Protein AF-L1JW78-F1 (afdb_monomer_lite)

Secondary structure (DSSP, 8-state):
---HHHHHHHHT--GGGS-TT--S--HHHHHHHTEEEEEEEEESSSSSS-EEEEHHHHHHHHHHHHHH-TT-B---EE-B-TTS-B-EEE-TTS-EEEEEEE--EEE--S-EEETTEEE-----EEEPPEEEEEEEEE-SSSS-EEEEEEEEEEEE-TT-SSTT--HHHHHHHHTTPPPPTTGGGTS-SSPPTT---TT-TTHHHHHHHHHHHHTS-HHHHHHHHHHHHHHHHHHHHHHHHHHHHGGG-

Foldseek 3Di:
DDDVVVLVCLQFPQPVVDDPPPPPDPSLVSNLVLADQQEKEWEPALAPHIDIDGSVVVSVQVVLCCQQFVNKHFPKDWDADPVRDFDFDQDPVRWTKTKIKTWIKGFGAGWHQDPNDTQHGDRFIFTAAIFIKIWTWDPPPDDTGTRYIYRDDGPGPPPGQLQNHDDPSSVCNSSVHDRDPPSVVVPDPDGRLRNPPPVDPCNVVVSVVVVVLVPDDPVVVVVVVVVVVVVVVVVVVVVVVVVVCVVVD

Sequence (249 aa):
MEPLEAILHTLFRPKWERDPNDSEYDGIKEMREVCSEKLTVSFCHSWPTPITIEKDAYFEHLEAMAEAFPDWSYRAKVWRSSSGQAQEEEGKDGRVVLSLVMDPCGTHTGVLKLFGEVVPATGKKLTFPKELVHVHFDKSGGAPLVHHIEFSKVIDMQANNTGDLAGVPGLLFALSRPIPPPASHILSTVPPYTAADNRDPNFKLRIQVFKQICRRVDADKLQLRQLITDQKVELQRHLDYLNAIRNYC

Structure (mmCIF, N/CA/C/O backbone):
data_AF-L1JW78-F1
#
_entry.id   AF-L1JW78-F1
#
loop_
_atom_site.group_PDB
_atom_site.id
_atom_site.type_symbol
_atom_site.label_atom_id
_atom_site.label_alt_id
_atom_site.label_comp_id
_atom_site.label_asym_id
_atom_site.label_entity_id
_atom_site.label_seq_id
_atom_site.pdbx_PDB_ins_code
_atom_site.Cartn_x
_atom_site.Cartn_y
_atom_site.Cartn_z
_atom_site.occupancy
_atom_site.B_iso_or_equiv
_atom_site.auth_seq_id
_atom_site.auth_comp_id
_atom_site.auth_asym_id
_atom_site.auth_atom_id
_atom_site.pdbx_PDB_model_num
ATOM 1 N N . MET A 1 1 ? 25.572 -3.211 -15.772 1.00 49.75 1 MET A N 1
ATOM 2 C CA . MET A 1 1 ? 24.133 -2.932 -15.611 1.00 49.75 1 MET A CA 1
ATOM 3 C C . MET A 1 1 ? 23.683 -3.800 -14.458 1.00 49.75 1 MET A C 1
ATOM 5 O O . MET A 1 1 ? 23.860 -5.009 -14.559 1.00 49.75 1 MET A O 1
ATOM 9 N N . GLU A 1 2 ? 23.265 -3.211 -13.339 1.00 59.47 2 GLU A N 1
ATOM 10 C CA . GLU A 1 2 ? 22.715 -4.013 -12.242 1.00 59.47 2 GLU A CA 1
ATOM 11 C C . GLU A 1 2 ? 21.446 -4.733 -12.718 1.00 59.47 2 GLU A C 1
ATOM 13 O O . GLU A 1 2 ? 20.690 -4.160 -13.512 1.00 59.47 2 GLU A O 1
ATOM 18 N N . PRO A 1 3 ? 21.205 -5.982 -12.285 1.00 81.44 3 PRO A N 1
ATOM 19 C CA . PRO A 1 3 ? 19.940 -6.649 -12.552 1.00 81.44 3 PRO A CA 1
ATOM 20 C C . PRO A 1 3 ? 18.797 -5.818 -11.960 1.00 81.44 3 PRO A C 1
ATOM 22 O O . PRO A 1 3 ? 18.883 -5.407 -10.807 1.00 81.44 3 PRO A O 1
ATOM 25 N N . LEU A 1 4 ? 17.706 -5.606 -12.701 1.00 82.25 4 LEU A N 1
ATOM 26 C CA . LEU A 1 4 ? 16.523 -4.902 -12.179 1.00 82.25 4 LEU A CA 1
ATOM 27 C C . LEU A 1 4 ? 15.986 -5.552 -10.891 1.00 82.25 4 LEU A C 1
ATOM 29 O O . LEU A 1 4 ? 15.474 -4.869 -10.009 1.00 82.25 4 LEU A O 1
ATOM 33 N N . GLU A 1 5 ? 16.170 -6.867 -10.746 1.00 80.06 5 GLU A N 1
ATOM 34 C CA . GLU A 1 5 ? 15.865 -7.599 -9.515 1.00 80.06 5 GLU A CA 1
ATOM 35 C C . GLU A 1 5 ? 16.664 -7.087 -8.304 1.00 80.06 5 GLU A C 1
ATOM 37 O O . GLU A 1 5 ? 16.111 -7.025 -7.211 1.00 80.06 5 GLU A O 1
ATOM 42 N N . ALA A 1 6 ? 17.921 -6.662 -8.475 1.00 83.19 6 ALA A N 1
ATOM 43 C CA . ALA A 1 6 ? 18.719 -6.087 -7.389 1.00 83.19 6 ALA A CA 1
ATOM 44 C C . ALA A 1 6 ? 18.123 -4.756 -6.903 1.00 83.19 6 ALA A C 1
ATOM 46 O O . ALA A 1 6 ? 17.996 -4.542 -5.702 1.00 83.19 6 ALA A O 1
ATOM 47 N N . ILE A 1 7 ? 17.649 -3.915 -7.827 1.00 83.12 7 ILE A N 1
ATOM 48 C CA . ILE A 1 7 ? 16.962 -2.660 -7.487 1.00 83.12 7 ILE A CA 1
ATOM 49 C C . ILE A 1 7 ? 15.654 -2.938 -6.746 1.00 83.12 7 ILE A C 1
ATOM 51 O O . ILE A 1 7 ? 15.330 -2.257 -5.777 1.00 83.12 7 ILE A O 1
ATOM 55 N N . LEU A 1 8 ? 14.908 -3.963 -7.161 1.00 83.88 8 LEU A N 1
ATOM 56 C CA . LEU A 1 8 ? 13.698 -4.391 -6.458 1.00 83.88 8 LEU A CA 1
ATOM 57 C C . LEU A 1 8 ? 13.993 -4.928 -5.058 1.00 83.88 8 LEU A C 1
ATOM 59 O O . LEU A 1 8 ? 13.212 -4.686 -4.138 1.00 83.88 8 LEU A O 1
ATOM 63 N N . HIS A 1 9 ? 15.112 -5.633 -4.887 1.00 82.38 9 HIS A N 1
ATOM 64 C CA . HIS A 1 9 ? 15.581 -6.054 -3.574 1.00 82.38 9 HIS A CA 1
ATOM 65 C C . HIS A 1 9 ? 15.897 -4.858 -2.681 1.00 82.38 9 HIS A C 1
ATOM 67 O O . HIS A 1 9 ? 15.536 -4.907 -1.512 1.00 82.38 9 HIS A O 1
ATOM 73 N N . THR A 1 10 ? 16.484 -3.782 -3.211 1.00 83.19 10 THR A N 1
ATOM 74 C CA . THR A 1 10 ? 16.663 -2.524 -2.469 1.00 83.19 10 THR A CA 1
ATOM 75 C C . THR A 1 10 ? 15.318 -1.868 -2.148 1.00 83.19 10 THR A C 1
ATOM 77 O O . THR A 1 10 ? 15.086 -1.468 -1.012 1.00 83.19 10 THR A O 1
ATOM 80 N N . LEU A 1 11 ? 14.395 -1.815 -3.116 1.00 82.25 11 LEU A N 1
ATOM 81 C CA . LEU A 1 11 ? 13.101 -1.142 -2.973 1.00 82.25 11 LEU A CA 1
ATOM 82 C C . LEU A 1 11 ? 12.153 -1.837 -1.977 1.00 82.25 11 LEU A C 1
ATOM 84 O O . LEU A 1 11 ? 11.375 -1.176 -1.299 1.00 82.25 11 LEU A O 1
ATOM 88 N N . PHE A 1 12 ? 12.192 -3.166 -1.881 1.00 80.44 12 PHE A N 1
ATOM 89 C CA . PHE A 1 12 ? 11.253 -3.939 -1.057 1.00 80.44 12 PHE A CA 1
ATOM 90 C C . PHE A 1 12 ? 11.939 -4.875 -0.063 1.00 80.44 12 PHE A C 1
ATOM 92 O O . PHE A 1 12 ? 11.356 -5.895 0.328 1.00 80.44 12 PHE A O 1
ATOM 99 N N . ARG A 1 13 ? 13.174 -4.550 0.341 1.00 69.50 13 ARG A N 1
ATOM 100 C CA . ARG A 1 13 ? 13.982 -5.408 1.210 1.00 69.50 13 ARG A CA 1
ATOM 101 C C . ARG A 1 13 ? 13.202 -5.789 2.475 1.00 69.50 13 ARG A C 1
ATOM 103 O O . ARG A 1 13 ? 12.768 -4.905 3.218 1.00 69.50 13 ARG A O 1
ATOM 110 N N . PRO A 1 14 ? 13.007 -7.087 2.765 1.00 54.03 14 PRO A N 1
ATOM 111 C CA . PRO A 1 14 ? 12.351 -7.501 3.995 1.00 54.03 14 PRO A CA 1
ATOM 112 C C . PRO A 1 14 ? 13.189 -7.093 5.212 1.00 54.03 14 PRO A C 1
ATOM 114 O O . PRO A 1 14 ? 14.359 -7.453 5.322 1.00 54.03 14 PRO A O 1
ATOM 117 N N . LYS A 1 15 ? 12.580 -6.394 6.174 1.00 54.94 15 LYS A N 1
ATOM 118 C CA . LYS A 1 15 ? 13.274 -5.876 7.366 1.00 54.94 15 LYS A CA 1
ATOM 119 C C . LYS A 1 15 ? 13.909 -6.964 8.255 1.00 54.94 15 LYS A C 1
ATOM 121 O O . LYS A 1 15 ? 14.812 -6.659 9.022 1.00 54.94 15 LYS A O 1
ATOM 126 N N . TRP A 1 16 ? 13.483 -8.228 8.162 1.00 47.69 16 TRP A N 1
ATOM 127 C CA . TRP A 1 16 ? 14.089 -9.348 8.911 1.00 47.69 16 TRP A CA 1
ATOM 128 C C . TRP A 1 16 ? 15.374 -9.908 8.296 1.00 47.69 16 TRP A C 1
ATOM 130 O O . TRP A 1 16 ? 16.024 -10.733 8.926 1.00 47.69 16 TRP A O 1
ATOM 140 N N . GLU A 1 17 ? 15.746 -9.493 7.083 1.00 53.19 17 GLU A N 1
ATOM 141 C CA . GLU A 1 17 ? 17.065 -9.795 6.501 1.00 53.19 17 GLU A CA 1
ATOM 142 C C . GLU A 1 17 ? 18.132 -8.782 6.955 1.00 53.19 17 GLU A C 1
ATOM 144 O O . GLU A 1 17 ? 19.245 -8.761 6.430 1.00 53.19 17 GLU A O 1
ATOM 149 N N . ARG A 1 18 ? 17.786 -7.924 7.925 1.00 60.50 18 ARG A N 1
ATOM 150 C CA . ARG A 1 18 ? 18.674 -6.939 8.537 1.00 60.50 18 ARG A CA 1
ATOM 151 C C . ARG A 1 18 ? 19.619 -7.616 9.530 1.00 60.50 18 ARG A C 1
ATOM 153 O O . ARG A 1 18 ? 19.178 -8.395 10.375 1.00 60.50 18 ARG A O 1
ATOM 160 N N . ASP A 1 19 ? 20.892 -7.234 9.489 1.00 56.56 19 ASP A N 1
ATOM 161 C CA . ASP A 1 19 ? 21.784 -7.428 10.629 1.00 56.56 19 ASP A CA 1
ATOM 162 C C . ASP A 1 19 ? 21.360 -6.453 11.745 1.00 56.56 19 ASP A C 1
ATOM 164 O O . ASP A 1 19 ? 21.410 -5.236 11.544 1.00 56.56 19 ASP A O 1
ATOM 168 N N . PRO A 1 20 ? 20.916 -6.933 12.920 1.00 57.25 20 PRO A N 1
ATOM 169 C CA . PRO A 1 20 ? 20.514 -6.063 14.025 1.00 57.25 20 PRO A CA 1
ATOM 170 C C . PRO A 1 20 ? 21.630 -5.119 14.512 1.00 57.25 20 PRO A C 1
ATOM 172 O O . PRO A 1 20 ? 21.328 -4.184 15.251 1.00 57.25 20 PRO A O 1
ATOM 175 N N . ASN A 1 21 ? 22.883 -5.331 14.095 1.00 59.34 21 ASN A N 1
ATOM 176 C CA . ASN A 1 21 ? 24.028 -4.479 14.417 1.00 59.34 21 ASN A CA 1
ATOM 177 C C . ASN A 1 21 ? 24.323 -3.393 13.370 1.00 59.34 21 ASN A C 1
ATOM 179 O O . ASN A 1 21 ? 25.200 -2.564 13.601 1.00 59.34 21 ASN A O 1
ATOM 183 N N . ASP A 1 22 ? 23.619 -3.373 12.236 1.00 64.12 22 ASP A N 1
ATOM 184 C CA . ASP A 1 22 ? 23.814 -2.350 11.210 1.00 64.12 22 ASP A CA 1
ATOM 185 C C . ASP A 1 22 ? 23.077 -1.058 11.602 1.00 64.12 22 ASP A C 1
ATOM 187 O O . ASP A 1 22 ? 21.879 -0.882 11.342 1.00 64.12 22 ASP A O 1
ATOM 191 N N . SER A 1 23 ? 23.787 -0.186 12.325 1.00 56.22 23 SER A N 1
ATOM 192 C CA . SER A 1 23 ? 23.296 1.114 12.794 1.00 56.22 23 SER A CA 1
ATOM 193 C C . SER A 1 23 ? 23.349 2.217 11.733 1.00 56.22 23 SER A C 1
ATOM 195 O O . SER A 1 23 ? 22.761 3.270 11.961 1.00 56.22 23 SER A O 1
ATOM 197 N N . GLU A 1 24 ? 24.049 2.002 10.612 1.00 54.12 24 GLU A N 1
ATOM 198 C CA . GLU A 1 24 ? 24.196 2.985 9.524 1.00 54.12 24 GLU A CA 1
ATOM 199 C C . GLU A 1 24 ? 23.158 2.802 8.407 1.00 54.12 24 GLU A C 1
ATOM 201 O O . GLU A 1 24 ? 22.974 3.702 7.588 1.00 54.12 24 GLU A O 1
ATOM 206 N N . TYR A 1 25 ? 22.434 1.678 8.399 1.00 55.47 25 TYR A N 1
ATOM 207 C CA . TYR A 1 25 ? 21.403 1.396 7.406 1.00 55.47 25 TYR A CA 1
ATOM 208 C C . TYR A 1 25 ? 20.168 2.302 7.537 1.00 55.47 25 TYR A C 1
ATOM 210 O O . TYR A 1 25 ? 19.257 2.047 8.336 1.00 55.47 25 TYR A O 1
ATOM 218 N N . ASP A 1 26 ? 20.105 3.322 6.683 1.00 73.94 26 ASP A N 1
ATOM 219 C CA . ASP A 1 26 ? 18.901 4.099 6.398 1.00 73.94 26 ASP A CA 1
ATOM 220 C C . ASP A 1 26 ? 18.243 3.569 5.114 1.00 73.94 26 ASP A C 1
ATOM 222 O O . ASP A 1 26 ? 18.402 4.111 4.019 1.00 73.94 26 ASP A O 1
ATOM 226 N N . GLY A 1 27 ? 17.519 2.454 5.242 1.00 77.38 27 GLY A N 1
ATOM 227 C CA . GLY A 1 27 ? 16.908 1.780 4.094 1.00 77.38 27 GLY A CA 1
ATOM 228 C C . GLY A 1 27 ? 15.945 2.662 3.299 1.00 77.38 27 GLY A C 1
ATOM 229 O O . GLY A 1 27 ? 15.837 2.504 2.089 1.00 77.38 27 GLY A O 1
ATOM 230 N N . ILE A 1 28 ? 15.288 3.632 3.941 1.00 85.19 28 ILE A N 1
ATOM 231 C CA . ILE A 1 28 ? 14.398 4.576 3.252 1.00 85.19 28 ILE A CA 1
ATOM 232 C C . ILE A 1 28 ? 15.217 5.510 2.358 1.00 85.19 28 ILE A C 1
ATOM 234 O O . ILE A 1 28 ? 14.835 5.759 1.211 1.00 85.19 28 ILE A O 1
ATOM 238 N N . LYS A 1 29 ? 16.370 5.982 2.840 1.00 86.94 29 LYS A N 1
ATOM 239 C CA . LYS A 1 29 ? 17.297 6.780 2.037 1.00 86.94 29 LYS A CA 1
ATOM 240 C C . LYS A 1 29 ? 17.830 6.003 0.831 1.00 86.94 29 LYS A C 1
ATOM 242 O O . LYS A 1 29 ? 17.775 6.526 -0.278 1.00 86.94 29 LYS A O 1
ATOM 247 N N . GLU A 1 30 ? 18.255 4.752 1.003 1.00 86.69 30 GLU A N 1
ATOM 248 C CA . GLU A 1 30 ? 18.706 3.911 -0.122 1.00 86.69 30 GLU A CA 1
ATOM 249 C C . GLU A 1 30 ? 17.587 3.653 -1.145 1.00 86.69 30 GLU A C 1
ATOM 251 O O . GLU A 1 30 ? 17.792 3.768 -2.355 1.00 86.69 30 GLU A O 1
ATOM 256 N N . MET A 1 31 ? 16.367 3.364 -0.674 1.00 88.62 31 MET A N 1
ATOM 257 C CA . MET A 1 31 ? 15.188 3.242 -1.537 1.00 88.62 31 MET A CA 1
ATOM 258 C C . MET A 1 31 ? 14.959 4.520 -2.358 1.00 88.62 31 MET A C 1
ATOM 260 O O . MET A 1 31 ? 14.575 4.453 -3.528 1.00 88.62 31 MET A O 1
ATOM 264 N N . ARG A 1 32 ? 15.203 5.694 -1.767 1.00 90.94 32 ARG A N 1
ATOM 265 C CA . ARG A 1 32 ? 15.048 6.994 -2.432 1.00 90.94 32 ARG A CA 1
ATOM 266 C C . ARG A 1 32 ? 16.091 7.238 -3.519 1.00 90.94 32 ARG A C 1
ATOM 268 O O . ARG A 1 32 ? 15.757 7.886 -4.515 1.00 90.94 32 ARG A O 1
ATOM 275 N N . GLU A 1 33 ? 17.302 6.709 -3.356 1.00 90.94 33 GLU A N 1
ATOM 276 C CA . GLU A 1 33 ? 18.414 6.834 -4.310 1.00 90.94 33 GLU A CA 1
ATOM 277 C C . GLU A 1 33 ? 18.199 6.005 -5.586 1.00 90.94 33 GLU A C 1
ATOM 279 O O . GLU A 1 33 ? 18.567 6.446 -6.674 1.00 90.94 33 GLU A O 1
ATOM 284 N N . VAL A 1 34 ? 17.528 4.851 -5.492 1.00 90.62 34 VAL A N 1
ATOM 285 C CA . VAL A 1 34 ? 17.186 4.025 -6.670 1.00 90.62 34 VAL A CA 1
ATOM 286 C C . VAL A 1 34 ? 15.928 4.498 -7.414 1.00 90.62 34 VAL A C 1
ATOM 288 O O . VAL A 1 34 ? 15.539 3.933 -8.442 1.00 90.62 34 VAL A O 1
ATOM 291 N N . CYS A 1 35 ? 15.276 5.548 -6.912 1.00 91.38 35 CYS A N 1
ATOM 292 C CA . CYS A 1 35 ? 14.094 6.150 -7.513 1.00 91.38 35 CYS A CA 1
ATOM 293 C C . CYS A 1 35 ? 14.446 7.423 -8.286 1.00 91.38 35 CYS A C 1
ATOM 295 O O . CYS A 1 35 ? 15.151 8.299 -7.789 1.00 91.38 35 CYS A O 1
ATOM 297 N N . SER A 1 36 ? 13.870 7.586 -9.476 1.00 91.19 36 SER A N 1
ATOM 298 C CA . SER A 1 36 ? 14.018 8.814 -10.261 1.00 91.19 36 SER A CA 1
ATOM 299 C C . SER A 1 36 ? 13.457 10.031 -9.518 1.00 91.19 36 SER A C 1
ATOM 301 O O . SER A 1 36 ? 12.563 9.902 -8.684 1.00 91.19 36 SER A O 1
ATOM 303 N N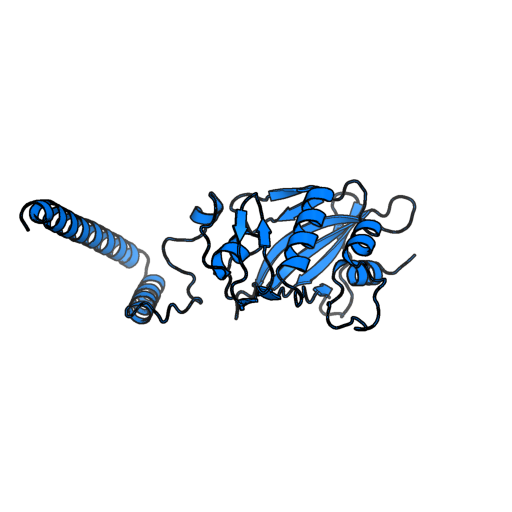 . GLU A 1 37 ? 13.927 11.232 -9.853 1.00 90.56 37 GLU A N 1
ATOM 304 C CA . GLU A 1 37 ? 13.392 12.487 -9.294 1.00 90.56 37 GLU A CA 1
ATOM 305 C C . GLU A 1 37 ? 11.925 12.736 -9.664 1.00 90.56 37 GLU A C 1
ATOM 307 O O . GLU A 1 37 ? 11.214 13.446 -8.965 1.00 90.56 37 GLU A O 1
ATOM 312 N N . LYS A 1 38 ? 11.451 12.114 -10.747 1.00 90.19 38 LYS A N 1
ATOM 313 C CA . LYS A 1 38 ? 10.059 12.190 -11.206 1.00 90.19 38 LYS A CA 1
ATOM 314 C C . LYS A 1 38 ? 9.236 10.979 -10.762 1.00 90.19 38 LYS A C 1
ATOM 316 O O . LYS A 1 38 ? 8.220 10.681 -11.392 1.00 90.19 38 LYS A O 1
ATOM 321 N N . LEU A 1 39 ? 9.682 10.261 -9.723 1.00 94.06 39 LEU A N 1
ATOM 322 C CA . LEU A 1 39 ? 8.954 9.110 -9.199 1.00 94.06 39 LEU A CA 1
ATOM 323 C C . LEU A 1 39 ? 7.511 9.509 -8.888 1.00 94.06 39 LEU A C 1
ATOM 325 O O . LEU A 1 39 ? 7.246 10.480 -8.178 1.00 94.06 39 LEU A O 1
ATOM 329 N N . THR A 1 40 ? 6.592 8.689 -9.380 1.00 94.12 40 THR A N 1
ATOM 330 C CA . THR A 1 40 ? 5.179 8.737 -9.013 1.00 94.12 40 THR A CA 1
ATOM 331 C C . THR A 1 40 ? 4.735 7.374 -8.508 1.00 94.12 40 THR A C 1
ATOM 333 O O . THR A 1 40 ? 5.208 6.341 -8.986 1.00 94.12 40 THR A O 1
ATOM 336 N N . VAL A 1 41 ? 3.817 7.367 -7.547 1.00 91.50 41 VAL A N 1
ATOM 337 C CA . VAL A 1 41 ? 3.248 6.141 -6.986 1.00 91.50 41 VAL A CA 1
ATOM 338 C C . VAL A 1 41 ? 1.735 6.194 -7.096 1.00 91.50 41 VAL A C 1
ATOM 340 O O . VAL A 1 41 ? 1.113 7.115 -6.568 1.00 91.50 41 VAL A O 1
ATOM 343 N N . SER A 1 42 ? 1.145 5.217 -7.782 1.00 90.50 42 SER A N 1
ATOM 344 C CA . SER A 1 42 ? -0.296 5.127 -8.008 1.00 90.50 42 SER A CA 1
ATOM 345 C C . SER A 1 42 ? -0.933 3.988 -7.221 1.00 90.50 42 SER A C 1
ATOM 347 O O . SER A 1 42 ? -0.491 2.843 -7.272 1.00 90.50 42 SER A O 1
ATOM 349 N N . PHE A 1 43 ? -2.029 4.301 -6.536 1.00 85.44 43 PHE A N 1
ATOM 350 C CA . PHE A 1 43 ? -2.875 3.360 -5.810 1.00 85.44 43 PHE A CA 1
ATOM 351 C C . PHE A 1 43 ? -4.189 3.178 -6.566 1.00 85.44 43 PHE A C 1
ATOM 353 O O . PHE A 1 43 ? -5.144 3.931 -6.363 1.00 85.44 43 PHE A O 1
ATOM 360 N N . CYS A 1 44 ? -4.231 2.193 -7.463 1.00 80.88 44 CYS A N 1
ATOM 361 C CA . CYS A 1 44 ? -5.331 2.025 -8.416 1.00 80.88 44 CYS A CA 1
ATOM 362 C C . CYS A 1 44 ? -6.582 1.382 -7.809 1.00 80.88 44 CYS A C 1
ATOM 364 O O . CYS A 1 44 ? -7.683 1.603 -8.303 1.00 80.88 44 CYS A O 1
ATOM 366 N N . HIS A 1 45 ? -6.423 0.591 -6.747 1.00 72.88 45 HIS A N 1
ATOM 367 C CA . HIS A 1 45 ? -7.501 -0.234 -6.194 1.00 72.88 45 HIS A CA 1
ATOM 368 C C . HIS A 1 45 ? -7.795 0.037 -4.712 1.00 72.88 45 HIS A C 1
ATOM 370 O O . HIS A 1 45 ? -8.764 -0.484 -4.164 1.00 72.88 45 HIS A O 1
ATOM 376 N N . SER A 1 46 ? -6.971 0.850 -4.050 1.00 62.25 46 SER A N 1
ATOM 377 C CA . SER A 1 46 ? -7.178 1.235 -2.649 1.00 62.25 46 SER A CA 1
ATOM 378 C C . SER A 1 46 ? -8.273 2.299 -2.491 1.00 62.25 46 SER A C 1
ATOM 380 O O . SER A 1 46 ? -8.735 2.539 -1.380 1.00 62.25 46 SER A O 1
ATOM 382 N N . TRP A 1 47 ? -8.696 2.930 -3.592 1.00 60.16 47 TRP A N 1
ATOM 383 C CA . TRP A 1 47 ? -9.621 4.063 -3.623 1.00 60.16 47 TRP A CA 1
ATOM 384 C C . TRP A 1 47 ? -10.624 3.941 -4.783 1.00 60.16 47 TRP A C 1
ATOM 386 O O . TRP A 1 47 ? -10.356 3.224 -5.745 1.00 60.16 47 TRP A O 1
ATOM 396 N N . PRO A 1 48 ? -11.772 4.650 -4.738 1.00 59.06 48 PRO A N 1
ATOM 397 C CA . PRO A 1 48 ? -12.773 4.619 -5.818 1.00 59.06 48 PRO A CA 1
ATOM 398 C C . PRO A 1 48 ? -12.241 5.204 -7.124 1.00 59.06 48 PRO A C 1
ATOM 400 O O . PRO A 1 48 ? -12.733 4.902 -8.207 1.00 59.06 48 PRO A O 1
ATOM 403 N N . THR A 1 49 ? -11.248 6.074 -6.989 1.00 68.12 49 THR A N 1
ATOM 404 C CA . THR A 1 49 ? -10.497 6.705 -8.061 1.00 68.12 49 THR A CA 1
ATOM 405 C C . THR A 1 49 ? -9.019 6.482 -7.779 1.00 68.12 49 THR A C 1
ATOM 407 O O . THR A 1 49 ? -8.618 6.686 -6.629 1.00 68.12 49 THR A O 1
ATOM 410 N N . PRO A 1 50 ? -8.205 6.116 -8.783 1.00 78.00 50 PRO A N 1
ATOM 411 C CA . PRO A 1 50 ? -6.765 6.013 -8.609 1.00 78.00 50 PRO A CA 1
ATOM 412 C C . PRO A 1 50 ? -6.198 7.290 -7.987 1.00 78.00 50 PRO A C 1
ATOM 414 O O . PRO A 1 50 ? -6.513 8.394 -8.436 1.00 78.00 50 PRO A O 1
ATOM 417 N N . ILE A 1 51 ? -5.381 7.135 -6.949 1.00 83.44 51 ILE A N 1
ATOM 418 C CA . ILE A 1 51 ? -4.640 8.245 -6.345 1.00 83.44 51 ILE A CA 1
ATOM 419 C C . ILE A 1 51 ? -3.187 8.107 -6.754 1.00 83.44 51 ILE A C 1
ATOM 421 O O . ILE A 1 51 ? -2.603 7.043 -6.565 1.00 83.44 51 ILE A O 1
ATOM 425 N N . THR A 1 52 ? -2.608 9.185 -7.269 1.00 89.50 52 THR A N 1
ATOM 426 C CA . THR A 1 52 ? -1.181 9.267 -7.571 1.00 89.50 52 THR A CA 1
ATOM 427 C C . THR A 1 52 ? -0.536 10.270 -6.634 1.00 89.50 52 THR A C 1
ATOM 429 O O . THR A 1 52 ? -1.032 11.387 -6.496 1.00 89.50 52 THR A O 1
ATOM 432 N N . ILE A 1 53 ? 0.560 9.869 -5.999 1.00 90.56 53 ILE A N 1
ATOM 433 C CA . ILE A 1 53 ? 1.384 10.735 -5.158 1.00 90.56 53 ILE A CA 1
ATOM 434 C C . ILE A 1 53 ? 2.795 10.849 -5.732 1.00 90.56 53 ILE A C 1
ATOM 436 O O . ILE A 1 53 ? 3.261 9.970 -6.462 1.00 90.56 53 ILE A O 1
ATOM 440 N N . GLU A 1 54 ? 3.461 11.950 -5.410 1.00 94.56 54 GLU A N 1
ATOM 441 C CA . GLU A 1 54 ? 4.835 12.228 -5.827 1.00 94.56 54 GLU A CA 1
ATOM 442 C C . GLU A 1 54 ? 5.855 11.586 -4.876 1.00 94.56 54 GLU A C 1
ATOM 444 O O . GLU A 1 54 ? 5.510 11.142 -3.776 1.00 94.56 54 GLU A O 1
ATOM 449 N N . LYS A 1 55 ? 7.122 11.556 -5.311 1.00 93.44 55 LYS A N 1
ATOM 450 C CA . LYS A 1 55 ? 8.265 10.975 -4.591 1.00 93.44 55 LYS A CA 1
ATOM 451 C C . LYS A 1 55 ? 8.280 11.339 -3.107 1.00 93.44 55 LYS A C 1
ATOM 453 O O . LYS A 1 55 ? 8.286 10.446 -2.265 1.00 93.44 55 LYS A O 1
ATOM 458 N N . ASP A 1 56 ? 8.265 12.628 -2.788 1.00 93.25 56 ASP A N 1
ATOM 459 C CA . ASP A 1 56 ? 8.462 13.098 -1.415 1.00 93.25 56 ASP A CA 1
ATOM 460 C C . ASP A 1 56 ? 7.321 12.653 -0.496 1.00 93.25 56 ASP A C 1
ATOM 462 O O . ASP A 1 56 ? 7.574 12.055 0.545 1.00 93.25 56 ASP A O 1
ATOM 466 N N . ALA A 1 57 ? 6.071 12.806 -0.942 1.00 90.75 57 ALA A N 1
ATOM 467 C CA . ALA 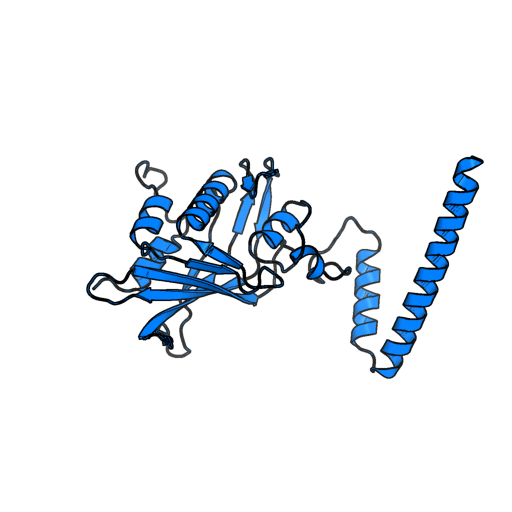A 1 57 ? 4.901 12.336 -0.203 1.00 90.75 57 ALA A CA 1
ATOM 468 C C . ALA A 1 57 ? 4.907 10.808 0.006 1.00 90.75 57 ALA A C 1
ATOM 470 O O . ALA A 1 57 ? 4.446 10.314 1.036 1.00 90.75 57 ALA A O 1
ATOM 471 N N . TYR A 1 58 ? 5.430 10.042 -0.958 1.00 90.88 58 TYR A N 1
ATOM 472 C CA . TYR A 1 58 ? 5.586 8.596 -0.809 1.00 90.88 58 TYR A CA 1
ATOM 473 C C . TYR A 1 58 ? 6.622 8.236 0.262 1.00 90.88 58 TYR A C 1
ATOM 475 O O . TYR A 1 58 ? 6.354 7.377 1.102 1.00 90.88 58 TYR A O 1
ATOM 483 N N . PHE A 1 59 ? 7.777 8.904 0.276 1.00 91.06 59 PHE A N 1
ATOM 484 C CA . PHE A 1 59 ? 8.816 8.642 1.273 1.00 91.06 59 PHE A CA 1
ATOM 485 C C . PHE A 1 59 ? 8.425 9.126 2.675 1.00 91.06 59 PHE A C 1
ATOM 487 O O . PHE A 1 59 ? 8.637 8.386 3.630 1.00 91.06 59 PHE A O 1
ATOM 494 N N . GLU A 1 60 ? 7.735 10.263 2.802 1.00 89.94 60 GLU A N 1
ATOM 495 C CA . GLU A 1 60 ? 7.126 10.691 4.072 1.00 89.94 60 GLU A CA 1
ATOM 496 C C . GLU A 1 60 ? 6.139 9.639 4.611 1.00 89.94 60 GLU A C 1
ATOM 498 O O . GLU A 1 60 ? 6.118 9.329 5.806 1.00 89.94 60 GLU A O 1
ATOM 503 N N . HIS A 1 61 ? 5.334 9.034 3.728 1.00 88.38 61 HIS A N 1
ATOM 504 C CA . HIS A 1 61 ? 4.438 7.943 4.108 1.00 88.38 61 HIS A CA 1
ATOM 505 C C . HIS A 1 61 ? 5.209 6.701 4.585 1.00 88.38 61 HIS A C 1
ATOM 507 O O . HIS A 1 61 ? 4.828 6.095 5.588 1.00 88.38 61 HIS A O 1
ATOM 513 N N . LEU A 1 62 ? 6.294 6.323 3.901 1.00 89.31 62 LEU A N 1
ATOM 514 C CA . LEU A 1 62 ? 7.134 5.192 4.303 1.00 89.31 62 LEU A CA 1
ATOM 515 C C . LEU A 1 62 ? 7.817 5.418 5.656 1.00 89.31 62 LEU A C 1
ATOM 517 O O . LEU A 1 62 ? 7.863 4.489 6.461 1.00 89.31 62 LEU A O 1
ATOM 521 N N . GLU A 1 63 ? 8.295 6.632 5.931 1.00 89.88 63 GLU A N 1
ATOM 522 C CA . GLU A 1 63 ? 8.888 7.008 7.220 1.00 89.88 63 GLU A CA 1
ATOM 523 C C . GLU A 1 63 ? 7.866 6.877 8.353 1.00 89.88 63 GLU A C 1
ATOM 525 O O . GLU A 1 63 ? 8.114 6.179 9.339 1.00 89.88 63 GLU A O 1
ATOM 530 N N . ALA A 1 64 ? 6.668 7.443 8.172 1.00 90.31 64 ALA A N 1
ATOM 531 C CA . ALA A 1 64 ? 5.586 7.325 9.148 1.00 90.31 64 ALA A CA 1
ATOM 532 C C . ALA A 1 64 ? 5.187 5.860 9.406 1.00 90.31 64 ALA A C 1
ATOM 534 O O . ALA A 1 64 ? 4.918 5.471 10.547 1.00 90.31 64 ALA A O 1
ATOM 535 N N . MET A 1 65 ? 5.170 5.026 8.360 1.00 90.69 65 MET A N 1
ATOM 536 C CA . MET A 1 65 ? 4.920 3.590 8.490 1.00 90.69 65 MET A CA 1
ATOM 537 C C . MET A 1 65 ? 6.058 2.880 9.232 1.00 90.69 65 MET A C 1
ATOM 539 O O . MET A 1 65 ? 5.787 2.051 10.097 1.00 90.69 65 MET A O 1
ATOM 543 N N . ALA A 1 66 ? 7.320 3.208 8.952 1.00 89.12 66 ALA A N 1
ATOM 544 C CA . ALA A 1 66 ? 8.470 2.594 9.610 1.00 89.12 66 ALA A CA 1
ATOM 545 C C . ALA A 1 66 ? 8.544 2.921 11.112 1.00 89.12 66 ALA A C 1
ATOM 547 O O . ALA A 1 66 ? 8.916 2.047 11.902 1.00 89.12 66 ALA A O 1
ATOM 548 N N . GLU A 1 67 ? 8.159 4.140 11.507 1.00 89.81 67 GLU A N 1
ATOM 549 C CA . GLU A 1 67 ? 8.030 4.551 12.912 1.00 89.81 67 GLU A CA 1
ATOM 550 C C . GLU A 1 67 ? 6.888 3.808 13.622 1.00 89.81 67 GLU A C 1
ATOM 552 O O . GLU A 1 67 ? 7.054 3.299 14.733 1.00 89.81 67 GLU A O 1
ATOM 557 N N . ALA A 1 68 ? 5.717 3.732 12.984 1.00 93.12 68 ALA A N 1
ATOM 558 C CA . ALA A 1 68 ? 4.519 3.139 13.572 1.00 93.12 68 ALA A CA 1
ATOM 559 C C . ALA A 1 68 ? 4.539 1.602 13.611 1.00 93.12 68 ALA A C 1
ATOM 561 O O . ALA A 1 68 ? 3.929 0.991 14.498 1.00 93.12 68 ALA A O 1
ATOM 562 N N . PHE A 1 69 ? 5.246 0.984 12.665 1.00 93.38 69 PHE A N 1
ATOM 563 C CA . PHE A 1 69 ? 5.339 -0.458 12.465 1.00 93.38 69 PHE A CA 1
ATOM 564 C C . PHE A 1 69 ? 6.812 -0.891 12.390 1.00 93.38 69 PHE A C 1
ATOM 566 O O . PHE A 1 69 ? 7.346 -1.166 11.310 1.00 93.38 69 PHE A O 1
ATOM 573 N N . PRO A 1 70 ? 7.510 -0.996 13.533 1.00 90.00 70 PRO A N 1
ATOM 574 C CA . PRO A 1 70 ? 8.915 -1.388 13.560 1.00 90.00 70 PRO A CA 1
ATOM 575 C C . PRO A 1 70 ? 9.196 -2.774 12.960 1.00 90.00 70 PRO A C 1
ATOM 577 O O . PRO A 1 70 ? 10.328 -3.025 12.562 1.00 90.00 70 PRO A O 1
ATOM 580 N N . ASP A 1 71 ? 8.202 -3.653 12.859 1.00 89.56 71 ASP A N 1
ATOM 581 C CA . ASP A 1 71 ? 8.268 -4.981 12.235 1.00 89.56 71 ASP A CA 1
ATOM 582 C C . ASP A 1 71 ? 7.602 -5.035 10.843 1.00 89.56 71 ASP A C 1
ATOM 584 O O . ASP A 1 71 ? 7.333 -6.126 10.337 1.00 89.56 71 ASP A O 1
ATOM 588 N N . TRP A 1 72 ? 7.325 -3.881 10.218 1.00 89.94 72 TRP A N 1
ATOM 589 C CA . TRP A 1 72 ? 6.707 -3.822 8.893 1.00 89.94 72 TRP A CA 1
ATOM 590 C C . TRP A 1 72 ? 7.512 -4.591 7.845 1.00 89.94 72 TRP A C 1
ATOM 592 O O . TRP A 1 72 ? 8.740 -4.492 7.770 1.00 89.94 72 TRP A O 1
ATOM 602 N N . SER A 1 73 ? 6.805 -5.334 6.999 1.00 86.94 73 SER A N 1
ATOM 603 C CA . SER A 1 73 ? 7.382 -6.084 5.893 1.00 86.94 73 SER A CA 1
ATOM 604 C C . SER A 1 73 ? 6.440 -6.119 4.708 1.00 86.94 73 SER A C 1
ATOM 606 O O . SER A 1 73 ? 5.237 -6.294 4.873 1.00 86.94 73 SER A O 1
ATOM 608 N N . TYR A 1 74 ? 7.012 -6.006 3.513 1.00 83.56 74 TYR A N 1
ATOM 609 C CA . TYR A 1 74 ? 6.293 -6.019 2.244 1.00 83.56 74 TYR A CA 1
ATOM 610 C C . TYR A 1 74 ? 6.297 -7.375 1.527 1.00 83.56 74 TYR A C 1
ATOM 612 O O . TYR A 1 74 ? 5.540 -7.530 0.571 1.00 83.56 74 TYR A O 1
ATOM 620 N N . ARG A 1 75 ? 7.144 -8.334 1.949 1.00 85.00 75 ARG A N 1
ATOM 621 C CA . ARG A 1 75 ? 7.385 -9.636 1.279 1.00 85.00 75 ARG A CA 1
ATOM 622 C C . ARG A 1 75 ? 7.104 -9.604 -0.224 1.00 85.00 75 ARG A C 1
ATOM 624 O O . ARG A 1 75 ? 6.115 -10.169 -0.690 1.00 85.00 75 ARG A O 1
ATOM 631 N N . ALA A 1 76 ? 7.977 -8.947 -0.974 1.00 86.75 76 ALA A N 1
ATOM 632 C CA . ALA A 1 76 ? 7.835 -8.875 -2.417 1.00 86.75 76 ALA A CA 1
ATOM 633 C C . ALA A 1 76 ? 8.428 -10.119 -3.091 1.00 86.75 76 ALA A C 1
ATOM 635 O O . ALA A 1 76 ? 9.505 -10.597 -2.729 1.00 86.75 76 ALA A O 1
ATOM 636 N N . LYS A 1 77 ? 7.730 -10.642 -4.098 1.00 87.50 77 LYS A N 1
ATOM 637 C CA . LYS A 1 77 ? 8.237 -11.674 -5.007 1.00 87.50 77 LYS A CA 1
ATOM 638 C C . LYS A 1 77 ? 7.997 -11.241 -6.438 1.00 87.50 77 LYS A C 1
ATOM 640 O O . LYS A 1 77 ? 6.870 -10.909 -6.791 1.00 87.50 77 LYS A O 1
ATOM 645 N N . VAL A 1 78 ? 9.035 -11.303 -7.267 1.00 85.75 78 VAL A N 1
ATOM 646 C CA . VAL A 1 78 ? 8.898 -11.071 -8.709 1.00 85.75 78 VAL A CA 1
ATOM 647 C C . VAL A 1 78 ? 7.929 -12.097 -9.288 1.00 85.75 78 VAL A C 1
ATOM 649 O O . VAL A 1 78 ? 8.074 -13.303 -9.062 1.00 85.75 78 VAL A O 1
ATOM 652 N N . TRP A 1 79 ? 6.931 -11.615 -10.021 1.00 82.19 79 TRP A N 1
ATOM 653 C CA . TRP A 1 79 ? 6.025 -12.460 -10.776 1.00 82.19 79 TRP A CA 1
ATOM 654 C C . TRP A 1 79 ? 6.794 -13.096 -11.933 1.00 82.19 79 TRP A C 1
ATOM 656 O O . TRP A 1 79 ? 7.404 -12.413 -12.759 1.00 82.19 79 TRP A O 1
ATOM 666 N N . ARG A 1 80 ? 6.775 -14.425 -11.978 1.00 79.06 80 ARG A N 1
ATOM 667 C CA . ARG A 1 80 ? 7.470 -15.219 -12.990 1.00 79.06 80 ARG A CA 1
ATOM 668 C C . ARG A 1 80 ? 6.448 -15.995 -13.806 1.00 79.06 80 ARG A C 1
ATOM 670 O O . ARG A 1 80 ? 5.432 -16.445 -13.275 1.00 79.06 80 ARG A O 1
ATOM 677 N N . SER A 1 81 ? 6.726 -16.155 -15.093 1.00 69.56 81 SER A N 1
ATOM 678 C CA . SER A 1 81 ? 5.910 -16.986 -15.976 1.00 69.56 81 SER A CA 1
ATOM 679 C C . SER A 1 81 ? 6.050 -18.474 -15.617 1.00 69.56 81 SER A C 1
ATOM 681 O O . SER A 1 81 ? 6.882 -18.869 -14.795 1.00 69.56 81 SER A O 1
ATOM 683 N N . SER A 1 82 ? 5.278 -19.338 -16.282 1.00 68.38 82 SER A N 1
ATOM 684 C CA . SER A 1 82 ? 5.383 -20.795 -16.118 1.00 68.38 82 SER A CA 1
ATOM 685 C C . SER A 1 82 ? 6.761 -21.366 -16.485 1.00 68.38 82 SER A C 1
ATOM 687 O O . SER A 1 82 ? 7.069 -22.482 -16.080 1.00 68.38 82 SER A O 1
ATOM 689 N N . SER A 1 83 ? 7.596 -20.626 -17.227 1.00 66.94 83 SER A N 1
ATOM 690 C CA . SER A 1 83 ? 8.985 -21.004 -17.527 1.00 66.94 83 SER A CA 1
ATOM 691 C C . SER A 1 83 ? 9.994 -20.539 -16.465 1.00 66.94 83 SER A C 1
ATOM 693 O O . SER A 1 83 ? 11.189 -20.778 -16.618 1.00 66.94 83 SER A O 1
ATOM 695 N N . GLY A 1 84 ? 9.545 -19.878 -15.390 1.00 64.06 84 GLY A N 1
ATOM 696 C CA . GLY A 1 84 ? 10.395 -19.413 -14.288 1.00 64.06 84 GLY A CA 1
ATOM 697 C C . GLY A 1 84 ? 11.176 -18.124 -14.573 1.00 64.06 84 GLY A C 1
ATOM 698 O O . GLY A 1 84 ? 11.918 -17.646 -13.713 1.00 64.06 84 GLY A O 1
ATOM 699 N N . GLN A 1 85 ? 11.003 -17.519 -15.747 1.00 65.44 85 GLN A N 1
ATOM 700 C CA . GLN A 1 85 ? 11.625 -16.238 -16.074 1.00 65.44 85 GLN A CA 1
ATOM 701 C C . GLN A 1 85 ? 10.805 -15.078 -15.502 1.00 65.44 85 GLN A C 1
ATOM 703 O O . GLN A 1 85 ? 9.571 -15.117 -15.509 1.00 65.44 85 GLN A O 1
ATOM 708 N N . ALA A 1 86 ? 11.500 -14.060 -14.982 1.00 69.12 86 ALA A N 1
ATOM 709 C CA . ALA A 1 86 ? 10.872 -12.792 -14.638 1.00 69.12 86 ALA A CA 1
ATOM 710 C C . ALA A 1 86 ? 10.293 -12.191 -15.918 1.00 69.12 86 ALA A C 1
ATOM 712 O O . ALA A 1 86 ? 10.964 -12.145 -16.950 1.00 69.12 86 ALA A O 1
ATOM 713 N N . GLN A 1 87 ? 9.030 -11.793 -15.859 1.00 69.69 87 GLN A N 1
ATOM 714 C CA . GLN A 1 87 ? 8.364 -11.205 -17.006 1.00 69.69 87 GLN A CA 1
ATOM 715 C C . GLN A 1 87 ? 8.710 -9.713 -17.034 1.00 69.69 87 GLN A C 1
ATOM 717 O O . GLN A 1 87 ? 8.047 -8.907 -16.385 1.00 69.69 87 GLN A O 1
ATOM 722 N N . GLU A 1 88 ? 9.805 -9.376 -17.721 1.00 81.56 88 GLU A N 1
ATOM 723 C CA . GLU A 1 88 ? 10.087 -8.006 -18.153 1.00 81.56 88 GLU A CA 1
ATOM 724 C C . GLU A 1 88 ? 9.176 -7.688 -19.335 1.00 81.56 88 GLU A C 1
ATOM 726 O O . GLU A 1 88 ? 9.248 -8.338 -20.379 1.00 81.56 88 GLU A O 1
ATOM 731 N N . GLU A 1 89 ? 8.307 -6.700 -19.164 1.00 81.75 89 GLU A N 1
ATOM 732 C CA . GLU A 1 89 ? 7.451 -6.207 -20.238 1.00 81.75 89 GLU A CA 1
ATOM 733 C C . GLU A 1 89 ? 7.928 -4.832 -20.683 1.00 81.75 89 GLU A C 1
ATOM 735 O O . GLU A 1 89 ? 8.336 -4.006 -19.867 1.00 81.75 89 GLU A O 1
ATOM 740 N N . GLU A 1 90 ? 7.869 -4.568 -21.984 1.00 81.19 90 GLU A N 1
ATOM 741 C CA . GLU A 1 90 ? 8.032 -3.212 -22.492 1.00 81.19 90 GLU A CA 1
ATOM 742 C C . GLU A 1 90 ? 6.683 -2.492 -22.382 1.00 81.19 90 GLU A C 1
ATOM 744 O O . GLU A 1 90 ? 5.684 -2.876 -22.994 1.00 81.19 90 GLU A O 1
ATOM 749 N N . GLY A 1 91 ? 6.643 -1.464 -21.541 1.00 74.50 91 GLY A N 1
ATOM 750 C CA . GLY A 1 91 ? 5.518 -0.561 -21.395 1.00 74.50 91 GLY A CA 1
ATOM 751 C C . GLY A 1 91 ? 5.251 0.207 -22.689 1.00 74.50 91 GLY A C 1
ATOM 752 O O . GLY A 1 91 ? 6.115 0.364 -23.550 1.00 74.50 91 GLY A O 1
ATOM 753 N N . LYS A 1 92 ? 4.033 0.741 -22.824 1.00 73.12 92 LYS A N 1
ATOM 754 C CA . LYS A 1 92 ? 3.598 1.501 -24.017 1.00 73.12 92 LYS A CA 1
ATOM 755 C C . LYS A 1 92 ? 4.436 2.754 -24.301 1.00 73.12 92 LYS A C 1
ATOM 757 O O . LYS A 1 92 ? 4.349 3.325 -25.382 1.00 73.12 92 LYS A O 1
ATOM 762 N N . ASP A 1 93 ? 5.191 3.197 -23.312 1.00 75.19 93 ASP A N 1
ATOM 763 C CA . ASP A 1 93 ? 6.084 4.347 -23.299 1.00 75.19 93 ASP A CA 1
ATOM 764 C C . ASP A 1 93 ? 7.566 3.962 -23.489 1.00 75.19 93 ASP A C 1
ATOM 766 O O . ASP A 1 93 ? 8.433 4.824 -23.356 1.00 75.19 93 ASP A O 1
ATOM 770 N N . GLY A 1 94 ? 7.863 2.690 -23.785 1.00 79.44 94 GLY A N 1
ATOM 771 C CA . GLY A 1 94 ? 9.224 2.162 -23.940 1.00 79.44 94 GLY A CA 1
ATOM 772 C C . GLY A 1 94 ? 9.950 1.892 -22.617 1.00 79.44 94 GLY A C 1
ATOM 773 O O . GLY A 1 94 ? 11.140 1.571 -22.620 1.00 79.44 94 GLY A O 1
ATOM 774 N N . ARG A 1 95 ? 9.271 2.033 -21.469 1.00 85.12 95 ARG A N 1
ATOM 775 C CA . ARG A 1 95 ? 9.837 1.706 -20.149 1.00 85.12 95 ARG A CA 1
ATOM 776 C C . ARG A 1 95 ? 9.783 0.210 -19.895 1.00 85.12 95 ARG A C 1
ATOM 778 O O . ARG A 1 95 ? 8.915 -0.475 -20.416 1.00 85.12 95 ARG A O 1
ATOM 785 N N . VAL A 1 96 ? 10.667 -0.304 -19.045 1.00 88.62 96 VAL A N 1
ATOM 786 C CA . VAL A 1 96 ? 10.581 -1.713 -18.632 1.00 88.62 96 VAL A CA 1
ATOM 787 C C . VAL A 1 96 ? 9.719 -1.841 -17.395 1.00 88.62 96 VAL A C 1
ATOM 789 O O . VAL A 1 96 ? 9.899 -1.095 -16.440 1.00 88.62 96 VAL A O 1
ATOM 792 N N . VAL A 1 97 ? 8.793 -2.789 -17.412 1.00 89.06 97 VAL A N 1
ATOM 793 C CA . VAL A 1 97 ? 7.855 -3.056 -16.329 1.00 89.06 97 VAL A CA 1
ATOM 794 C C . VAL A 1 97 ? 8.174 -4.413 -15.724 1.00 89.06 97 VAL A C 1
ATOM 796 O O . VAL A 1 97 ? 8.258 -5.415 -16.433 1.00 89.06 97 VAL A O 1
ATOM 799 N N . LEU A 1 98 ? 8.327 -4.442 -14.402 1.00 90.94 98 LEU A N 1
ATOM 800 C CA . LEU A 1 98 ? 8.369 -5.674 -13.625 1.00 90.94 98 LEU A CA 1
ATOM 801 C C . LEU A 1 98 ? 7.134 -5.785 -12.751 1.00 90.94 98 LEU A C 1
ATOM 803 O O . LEU A 1 98 ? 6.744 -4.841 -12.069 1.00 90.94 98 LEU A O 1
ATOM 807 N N . SER A 1 99 ? 6.544 -6.974 -12.758 1.00 90.75 99 SER A N 1
ATOM 808 C CA . SER A 1 99 ? 5.395 -7.305 -11.923 1.00 90.75 99 SER A CA 1
ATOM 809 C C . SER A 1 99 ? 5.845 -8.028 -10.658 1.00 90.75 99 SER A C 1
ATOM 811 O O . SER A 1 99 ? 6.708 -8.905 -10.700 1.00 90.75 99 SER A O 1
ATOM 813 N N . LEU A 1 100 ? 5.237 -7.686 -9.529 1.00 90.69 100 LEU A N 1
ATOM 814 C CA . LEU A 1 100 ? 5.562 -8.196 -8.203 1.00 90.69 100 LEU A CA 1
ATOM 815 C C . LEU A 1 100 ? 4.288 -8.602 -7.478 1.00 90.69 100 LEU A C 1
ATOM 817 O O . LEU A 1 100 ? 3.273 -7.922 -7.580 1.00 90.69 100 LEU A O 1
ATOM 821 N N . VAL A 1 101 ? 4.365 -9.650 -6.669 1.00 89.94 101 VAL A N 1
ATOM 822 C CA . VAL A 1 101 ? 3.366 -9.933 -5.639 1.00 89.94 101 VAL A CA 1
ATOM 823 C C . VAL A 1 101 ? 3.903 -9.473 -4.302 1.00 89.94 101 VAL A C 1
ATOM 825 O O . VAL A 1 101 ? 4.995 -9.888 -3.912 1.00 89.94 101 VAL A O 1
ATOM 828 N N . MET A 1 102 ? 3.123 -8.666 -3.597 1.00 90.19 102 MET A N 1
ATOM 829 C CA . MET A 1 102 ? 3.434 -8.178 -2.259 1.00 90.19 102 MET A CA 1
ATOM 830 C C . MET A 1 102 ? 2.473 -8.773 -1.232 1.00 90.19 102 MET A C 1
ATOM 832 O O . MET A 1 102 ? 1.303 -9.016 -1.526 1.00 90.19 102 MET A O 1
ATOM 836 N N . ASP A 1 103 ? 2.983 -9.022 -0.028 1.00 89.56 103 ASP A N 1
ATOM 837 C CA . ASP A 1 103 ? 2.233 -9.547 1.121 1.00 89.56 103 ASP A CA 1
ATOM 838 C C . ASP A 1 103 ? 2.581 -8.686 2.352 1.00 89.56 103 ASP A C 1
ATOM 840 O O . ASP A 1 103 ? 3.467 -9.058 3.138 1.00 89.56 103 ASP A O 1
ATOM 844 N N . PRO A 1 104 ? 1.961 -7.487 2.461 1.00 89.88 104 PRO A N 1
ATOM 845 C CA . PRO A 1 104 ? 2.299 -6.513 3.488 1.00 89.88 104 PRO A CA 1
ATOM 846 C C . PRO A 1 104 ? 1.743 -6.890 4.865 1.00 89.88 104 PRO A C 1
ATOM 848 O O . PRO A 1 104 ? 0.555 -7.186 5.034 1.00 89.88 104 PRO A O 1
ATOM 851 N N . CYS A 1 105 ? 2.585 -6.818 5.893 1.00 92.38 105 CYS A N 1
ATOM 852 C CA . CYS A 1 105 ? 2.172 -7.033 7.276 1.00 92.38 105 CYS A CA 1
ATOM 853 C C . CYS A 1 105 ? 3.051 -6.276 8.276 1.00 92.38 105 CYS A C 1
ATOM 855 O O . CYS A 1 105 ? 4.222 -6.018 8.010 1.00 92.38 105 CYS A O 1
ATOM 857 N N . GLY A 1 106 ? 2.509 -5.998 9.461 1.00 93.25 106 GLY A N 1
ATOM 858 C CA . GLY A 1 106 ? 3.258 -5.420 10.580 1.00 93.25 106 GLY A CA 1
ATOM 859 C C . GLY A 1 106 ? 2.390 -5.234 11.821 1.00 93.25 106 GLY A C 1
ATOM 860 O O . GLY A 1 106 ? 1.179 -5.432 11.773 1.00 93.25 106 GLY A O 1
ATOM 861 N N . THR A 1 107 ? 2.986 -4.849 12.939 1.00 95.50 107 THR A N 1
ATOM 862 C CA . THR A 1 107 ? 2.325 -4.644 14.230 1.00 95.50 107 THR A CA 1
ATOM 863 C C . THR A 1 107 ? 2.392 -3.174 14.624 1.00 95.50 107 THR A C 1
ATOM 865 O O . THR A 1 107 ? 3.464 -2.582 14.702 1.00 95.50 107 THR A O 1
ATOM 868 N N . HIS A 1 108 ? 1.234 -2.571 14.897 1.00 95.88 108 HIS A N 1
ATOM 869 C CA . HIS A 1 108 ? 1.134 -1.147 15.209 1.00 95.88 108 HIS A CA 1
ATOM 870 C C . HIS A 1 108 ? 1.547 -0.859 16.659 1.00 95.88 108 HIS A C 1
ATOM 872 O O . HIS A 1 108 ? 0.700 -0.860 17.564 1.00 95.88 108 HIS A O 1
ATOM 878 N N . THR A 1 109 ? 2.839 -0.628 16.885 1.00 96.44 109 THR A N 1
ATOM 879 C CA . THR A 1 109 ? 3.424 -0.380 18.215 1.00 96.44 109 THR A CA 1
ATOM 880 C C . THR A 1 109 ? 3.952 1.041 18.402 1.00 96.44 109 THR A C 1
ATOM 882 O O . THR A 1 109 ? 4.129 1.458 19.546 1.00 96.44 109 THR A O 1
ATOM 885 N N . GLY A 1 110 ? 4.160 1.793 17.319 1.00 93.75 110 GLY A N 1
ATOM 886 C CA . GLY A 1 110 ? 4.518 3.211 17.350 1.00 93.75 110 GLY A CA 1
ATOM 887 C C . GLY A 1 110 ? 3.316 4.137 17.151 1.00 93.75 110 GLY A C 1
ATOM 888 O O . GLY A 1 110 ? 2.174 3.694 17.049 1.00 93.75 110 GLY A O 1
ATOM 889 N N . VAL A 1 111 ? 3.574 5.444 17.116 1.00 94.94 111 VAL A N 1
ATOM 890 C CA . VAL A 1 111 ? 2.562 6.456 16.785 1.00 94.94 111 VAL A CA 1
ATOM 891 C C . VAL A 1 111 ? 2.552 6.655 15.275 1.00 94.94 111 VAL A C 1
ATOM 893 O O . VAL A 1 111 ? 3.572 7.016 14.700 1.00 94.94 111 VAL A O 1
ATOM 896 N N . LEU A 1 112 ? 1.398 6.470 14.641 1.00 93.00 112 LEU A N 1
ATOM 897 C CA . LEU A 1 112 ? 1.226 6.693 13.210 1.00 93.00 112 LEU A CA 1
ATOM 898 C C . LEU A 1 112 ? 0.724 8.116 12.951 1.00 93.00 112 LEU A C 1
ATOM 900 O O . LEU A 1 112 ? -0.344 8.499 13.428 1.00 93.00 112 LEU A O 1
ATOM 904 N N . LYS A 1 113 ? 1.481 8.891 12.172 1.00 90.19 113 LYS A N 1
ATOM 905 C CA . LYS A 1 113 ? 1.083 10.223 11.695 1.00 90.19 113 LYS A CA 1
ATOM 906 C C . LYS A 1 113 ? 0.661 10.108 10.239 1.00 90.19 113 LYS A C 1
ATOM 908 O O . LYS A 1 113 ? 1.482 9.764 9.396 1.00 90.19 113 LYS A O 1
ATOM 913 N N . LEU A 1 114 ? -0.609 10.355 9.938 1.00 81.62 114 LEU A N 1
ATOM 914 C CA . LEU A 1 114 ? -1.125 10.127 8.593 1.00 81.62 114 LEU A CA 1
ATOM 915 C C . LEU A 1 114 ? -2.227 11.131 8.256 1.00 81.62 114 LEU A C 1
ATOM 917 O O . LEU A 1 114 ? -3.206 11.242 8.985 1.00 81.62 114 LEU A O 1
ATOM 921 N N . PHE A 1 115 ? -2.047 11.893 7.173 1.00 70.81 115 PHE A N 1
ATOM 922 C CA . PHE A 1 115 ? -2.982 12.943 6.733 1.00 70.81 115 PHE A CA 1
ATOM 923 C C . PHE A 1 115 ? -3.395 13.941 7.834 1.00 70.81 115 PHE A C 1
ATOM 925 O O . PHE A 1 115 ? -4.549 14.351 7.919 1.00 70.81 115 PHE A O 1
ATOM 932 N N . GLY A 1 116 ? -2.451 14.330 8.696 1.00 74.31 116 GLY A N 1
ATOM 933 C CA . GLY A 1 116 ? -2.710 15.250 9.811 1.00 74.31 116 GLY A CA 1
ATOM 934 C C . GLY A 1 116 ? -3.410 14.613 11.017 1.00 74.31 116 GLY A C 1
ATOM 935 O O . GLY A 1 116 ? -3.579 15.281 12.035 1.00 74.31 116 GLY A O 1
ATOM 936 N N . GLU A 1 117 ? -3.769 13.328 10.951 1.00 80.50 117 GLU A N 1
ATOM 937 C CA . GLU A 1 117 ? -4.216 12.565 12.110 1.00 80.50 117 GLU A CA 1
ATOM 938 C C . GLU A 1 117 ? -3.032 11.926 12.837 1.00 80.50 117 GLU A C 1
ATOM 940 O O . GLU A 1 117 ? -2.074 11.438 12.231 1.00 80.50 117 GLU A O 1
ATOM 945 N N . VAL A 1 118 ? -3.127 11.901 14.167 1.00 90.62 118 VAL A N 1
ATOM 946 C CA . VAL A 1 118 ? -2.188 11.195 15.040 1.00 90.62 118 VAL A CA 1
ATOM 947 C C . VAL A 1 118 ? -2.905 9.987 15.619 1.00 90.62 118 VAL A C 1
ATOM 949 O O . VAL A 1 118 ? -3.809 10.110 16.449 1.00 90.62 118 VAL A O 1
ATOM 952 N N . VAL A 1 119 ? -2.500 8.802 15.178 1.00 90.62 119 VAL A N 1
ATOM 953 C CA . VAL A 1 119 ? -3.075 7.534 15.606 1.00 90.62 119 VAL A CA 1
ATOM 954 C C . VAL A 1 119 ? -2.135 6.894 16.636 1.00 90.62 119 VAL A C 1
ATOM 956 O O . VAL A 1 119 ? -1.039 6.465 16.278 1.00 90.62 119 VAL A O 1
ATOM 959 N N . PRO A 1 120 ? -2.522 6.815 17.925 1.00 94.00 120 PRO A N 1
ATOM 960 C CA . PRO A 1 120 ? -1.704 6.163 18.943 1.00 94.00 120 PRO A CA 1
ATOM 961 C C . PRO A 1 120 ? -1.573 4.661 18.682 1.00 94.00 120 PRO A C 1
ATOM 963 O O . PRO A 1 120 ? -2.492 4.041 18.133 1.00 94.00 120 PRO A O 1
ATOM 966 N N . ALA A 1 121 ? -0.463 4.090 19.153 1.00 95.69 121 ALA A N 1
ATOM 967 C CA . ALA A 1 121 ? -0.179 2.662 19.100 1.00 95.69 121 ALA A CA 1
ATOM 968 C C . ALA A 1 121 ? -1.365 1.829 19.607 1.00 95.69 121 ALA A C 1
ATOM 970 O O . ALA A 1 121 ? -1.983 2.139 20.627 1.00 95.69 121 ALA A O 1
ATOM 971 N N . THR A 1 122 ? -1.675 0.745 18.895 1.00 94.38 122 THR A N 1
ATOM 972 C CA . THR A 1 122 ? -2.831 -0.116 19.220 1.00 94.38 122 THR A CA 1
ATOM 973 C C . THR A 1 122 ? -2.442 -1.536 19.616 1.00 94.38 122 THR A C 1
ATOM 975 O O . THR A 1 122 ? -3.293 -2.287 20.084 1.00 94.38 122 THR A O 1
ATOM 978 N N . GLY A 1 123 ? -1.194 -1.941 19.364 1.00 93.81 123 GLY A N 1
ATOM 979 C CA . GLY A 1 123 ? -0.725 -3.320 19.514 1.00 93.81 123 GLY A CA 1
ATOM 980 C C . GLY A 1 123 ? -1.334 -4.307 18.512 1.00 93.81 123 GLY A C 1
ATOM 981 O O . GLY A 1 123 ? -1.046 -5.499 18.571 1.00 93.81 123 GLY A O 1
ATOM 982 N N . LYS A 1 124 ? -2.189 -3.847 17.590 1.00 92.69 124 LYS A N 1
ATOM 983 C CA . LYS A 1 124 ? -2.821 -4.713 16.596 1.00 92.69 124 LYS A CA 1
ATOM 984 C C . LYS A 1 124 ? -1.812 -5.128 15.535 1.00 92.69 124 LYS A C 1
ATOM 986 O O . LYS A 1 124 ? -1.078 -4.295 15.009 1.00 92.69 124 LYS A O 1
ATOM 991 N N . LYS A 1 125 ? -1.850 -6.408 15.175 1.00 94.06 125 LYS A N 1
ATOM 992 C CA . LYS A 1 125 ? -1.207 -6.920 13.966 1.00 94.06 125 LYS A CA 1
ATOM 993 C C . LYS A 1 125 ? -2.067 -6.581 12.756 1.00 94.06 125 LYS A C 1
ATOM 995 O O . LYS A 1 125 ? -3.282 -6.744 12.811 1.00 94.06 125 LYS A O 1
ATOM 1000 N N . LEU A 1 126 ? -1.440 -6.145 11.678 1.00 92.75 126 LEU A N 1
ATOM 1001 C CA . LEU A 1 126 ? -2.042 -5.835 10.392 1.00 92.75 126 LEU A CA 1
ATOM 1002 C C . LEU A 1 126 ? -1.549 -6.843 9.366 1.00 92.75 126 LEU A C 1
ATOM 1004 O O . LEU A 1 126 ? -0.378 -7.229 9.342 1.00 92.75 126 LEU A O 1
ATOM 1008 N N . THR A 1 127 ? -2.467 -7.301 8.532 1.00 91.94 127 THR A N 1
ATOM 1009 C CA . THR A 1 127 ? -2.184 -8.208 7.424 1.00 91.94 127 THR A CA 1
ATOM 1010 C C . THR A 1 127 ? -3.042 -7.756 6.261 1.00 91.94 127 THR A C 1
ATOM 1012 O O . THR A 1 127 ? -4.269 -7.849 6.327 1.00 91.94 127 THR A O 1
ATOM 1015 N N . PHE A 1 128 ? -2.385 -7.198 5.249 1.00 90.19 128 PHE A N 1
ATOM 1016 C CA . PHE A 1 128 ? -3.028 -6.719 4.036 1.00 90.19 128 PHE A CA 1
ATOM 1017 C C . PHE A 1 128 ? -3.340 -7.894 3.103 1.00 90.19 128 PHE A C 1
ATOM 1019 O O . PHE A 1 128 ? -2.714 -8.953 3.211 1.00 90.19 128 PHE A O 1
ATOM 1026 N N . PRO A 1 129 ? -4.319 -7.745 2.194 1.00 88.62 129 PRO A N 1
ATOM 1027 C CA . PRO A 1 129 ? -4.463 -8.677 1.085 1.00 88.62 129 PRO A CA 1
ATOM 1028 C C . PRO A 1 129 ? -3.192 -8.677 0.225 1.00 88.62 129 PRO A C 1
ATOM 1030 O O . PRO A 1 129 ? -2.435 -7.706 0.224 1.00 88.62 129 PRO A O 1
ATOM 1033 N N . LYS A 1 130 ? -2.959 -9.751 -0.536 1.00 89.12 130 LYS A N 1
ATOM 1034 C CA . LYS A 1 130 ? -1.825 -9.767 -1.467 1.00 89.12 130 LYS A CA 1
ATOM 1035 C C . LYS A 1 130 ? -2.114 -8.866 -2.653 1.00 89.12 130 LYS A C 1
ATOM 1037 O O . LYS A 1 130 ? -3.181 -8.965 -3.269 1.00 89.12 130 LYS A O 1
ATOM 1042 N N . GLU A 1 131 ? -1.130 -8.061 -3.014 1.00 88.56 131 GLU A N 1
ATOM 1043 C CA . GLU A 1 131 ? -1.242 -7.050 -4.060 1.00 88.56 131 GLU A CA 1
ATOM 1044 C C . GLU A 1 131 ? -0.327 -7.393 -5.235 1.00 88.56 131 GLU A C 1
ATOM 1046 O O . GLU A 1 131 ? 0.805 -7.839 -5.046 1.00 88.56 131 GLU A O 1
ATOM 1051 N N . LEU A 1 132 ? -0.822 -7.185 -6.455 1.00 89.00 132 LEU A N 1
ATOM 1052 C CA . LEU A 1 132 ? 0.012 -7.104 -7.647 1.00 89.00 132 LEU A CA 1
ATOM 1053 C C . LEU A 1 132 ? 0.493 -5.664 -7.794 1.00 89.00 132 LEU A C 1
ATOM 1055 O O . LEU A 1 132 ? -0.326 -4.745 -7.899 1.00 89.00 132 LEU A O 1
ATOM 1059 N N . VAL A 1 133 ? 1.808 -5.498 -7.843 1.00 91.62 133 VAL A N 1
ATOM 1060 C CA . VAL A 1 133 ? 2.473 -4.209 -8.003 1.00 91.62 133 VAL A CA 1
ATOM 1061 C C . VAL A 1 133 ? 3.300 -4.220 -9.279 1.00 91.62 133 VAL A C 1
ATOM 1063 O O . VAL A 1 133 ? 4.034 -5.175 -9.534 1.00 91.62 133 VAL A O 1
ATOM 1066 N N . HIS A 1 134 ? 3.183 -3.166 -10.079 1.00 92.31 134 HIS A N 1
ATOM 1067 C CA . HIS A 1 134 ? 4.022 -2.943 -11.249 1.00 92.31 134 HIS A CA 1
ATOM 1068 C C . HIS A 1 134 ? 5.062 -1.875 -10.932 1.00 92.31 134 HIS A C 1
ATOM 1070 O O . HIS A 1 134 ? 4.743 -0.821 -10.387 1.00 92.31 134 HIS A O 1
ATOM 1076 N N . VAL A 1 135 ? 6.316 -2.147 -11.271 1.00 93.31 135 VAL A N 1
ATOM 1077 C CA . VAL A 1 135 ? 7.419 -1.200 -11.122 1.00 93.31 135 VAL A CA 1
ATOM 1078 C C . VAL A 1 135 ? 7.968 -0.901 -12.499 1.00 93.31 135 VAL A C 1
ATOM 1080 O O . VAL A 1 135 ? 8.405 -1.804 -13.212 1.00 93.31 135 VAL A O 1
ATOM 1083 N N . HIS A 1 136 ? 7.918 0.371 -12.870 1.00 93.56 136 HIS A N 1
ATOM 1084 C CA . HIS A 1 136 ? 8.349 0.860 -14.167 1.00 93.56 136 HIS A CA 1
ATOM 1085 C C . HIS A 1 136 ? 9.724 1.494 -14.023 1.00 93.56 136 HIS A C 1
ATOM 1087 O O . HIS A 1 136 ? 9.930 2.387 -13.196 1.00 93.56 136 HIS A O 1
ATOM 1093 N N . PHE A 1 137 ? 10.643 1.062 -14.871 1.00 91.88 137 PHE A N 1
ATOM 1094 C CA . PHE A 1 137 ? 12.023 1.503 -14.900 1.00 91.88 137 PHE A CA 1
ATOM 1095 C C . PHE A 1 137 ? 12.268 2.381 -16.115 1.00 91.88 137 PHE A C 1
ATOM 1097 O O . PHE A 1 137 ? 11.930 2.011 -17.244 1.00 91.88 137 PHE A O 1
ATOM 1104 N N . ASP A 1 138 ? 12.907 3.521 -15.881 1.00 88.25 138 ASP A N 1
ATOM 1105 C CA . ASP A 1 138 ? 13.491 4.313 -16.952 1.00 88.25 138 ASP A CA 1
ATOM 1106 C C . ASP A 1 138 ? 14.892 3.775 -17.273 1.00 88.25 138 ASP A C 1
ATOM 1108 O O . ASP A 1 138 ? 15.729 3.632 -16.379 1.00 88.25 138 ASP A O 1
ATOM 1112 N N . LYS A 1 139 ? 15.134 3.447 -18.547 1.00 79.00 139 LYS A N 1
ATOM 1113 C CA . LYS A 1 139 ? 16.432 2.969 -19.052 1.00 79.00 139 LYS A CA 1
ATOM 1114 C C . LYS A 1 139 ? 17.203 4.063 -19.809 1.00 79.00 139 LYS A C 1
ATOM 1116 O O . LYS A 1 139 ? 18.214 3.761 -20.445 1.00 79.00 139 LYS A O 1
ATOM 1121 N N . SER A 1 140 ? 16.770 5.328 -19.767 1.00 70.88 140 SER A N 1
ATOM 1122 C CA . SER A 1 140 ? 17.442 6.402 -20.502 1.00 70.88 140 SER A CA 1
ATOM 1123 C C . SER A 1 140 ? 18.829 6.732 -19.921 1.00 70.88 140 SER A C 1
ATOM 1125 O O . SER A 1 140 ? 18.950 7.432 -18.919 1.00 70.88 140 SER A O 1
ATOM 1127 N N . GLY A 1 141 ? 19.893 6.261 -20.581 1.00 59.84 141 GLY A N 1
ATOM 1128 C CA . GLY A 1 141 ? 21.243 6.838 -20.484 1.00 59.84 141 GLY A CA 1
ATOM 1129 C C . GLY A 1 141 ? 22.074 6.531 -19.229 1.00 59.84 141 GLY A C 1
ATOM 1130 O O . GLY A 1 141 ? 23.102 7.178 -19.043 1.00 59.84 141 GLY A O 1
ATOM 1131 N N . GLY A 1 142 ? 21.690 5.564 -18.388 1.00 74.25 142 GLY A N 1
ATOM 1132 C CA . GLY A 1 142 ? 22.419 5.261 -17.148 1.00 74.25 142 GLY A CA 1
ATOM 1133 C C . GLY A 1 142 ? 21.966 3.988 -16.427 1.00 74.25 142 GLY A C 1
ATOM 1134 O O . GLY A 1 142 ? 21.465 3.052 -17.051 1.00 74.25 142 GLY A O 1
ATOM 1135 N N . ALA A 1 143 ? 22.179 3.940 -15.107 1.00 81.38 143 ALA A N 1
ATOM 1136 C CA . ALA A 1 143 ? 21.606 2.898 -14.256 1.00 81.38 143 ALA A CA 1
ATOM 1137 C C . ALA A 1 143 ? 20.068 2.996 -14.290 1.00 81.38 143 ALA A C 1
ATOM 1139 O O . ALA A 1 143 ? 19.547 4.112 -14.265 1.00 81.38 143 ALA A O 1
ATOM 1140 N N . PRO A 1 144 ? 19.340 1.868 -14.383 1.00 86.56 144 PRO A N 1
ATOM 1141 C CA . PRO A 1 144 ? 17.886 1.911 -14.402 1.00 86.56 144 PRO A CA 1
ATOM 1142 C C . PRO A 1 144 ? 17.365 2.517 -13.099 1.00 86.56 144 PRO A C 1
ATOM 1144 O O . PRO A 1 144 ? 17.799 2.124 -12.023 1.00 86.56 144 PRO A O 1
ATOM 1147 N N . LEU A 1 145 ? 16.438 3.468 -13.198 1.00 90.81 145 LEU A N 1
ATOM 1148 C CA . LEU A 1 145 ? 15.817 4.109 -12.038 1.00 90.81 145 LEU A CA 1
ATOM 1149 C C . LEU A 1 145 ? 14.326 3.814 -12.011 1.00 90.81 145 LEU A C 1
ATOM 1151 O O . LEU A 1 145 ? 13.670 3.766 -13.056 1.00 90.81 145 LEU A O 1
ATOM 1155 N N . VAL A 1 146 ? 13.775 3.665 -10.809 1.00 92.25 146 VAL A N 1
ATOM 1156 C CA . VAL A 1 146 ? 12.334 3.483 -10.627 1.00 92.25 146 VAL A CA 1
ATOM 1157 C C . VAL A 1 146 ? 11.624 4.796 -10.949 1.00 92.25 146 VAL A C 1
ATOM 1159 O O . VAL A 1 146 ? 11.833 5.821 -10.297 1.00 92.25 146 VAL A O 1
ATOM 1162 N N . HIS A 1 147 ? 10.794 4.776 -11.984 1.00 93.12 147 HIS A N 1
ATOM 1163 C CA . HIS A 1 147 ? 10.048 5.938 -12.461 1.00 93.12 147 HIS A CA 1
ATOM 1164 C C . HIS A 1 147 ? 8.595 5.923 -11.983 1.00 93.12 147 HIS A C 1
ATOM 1166 O O . HIS A 1 147 ? 8.013 6.973 -11.711 1.00 93.12 147 HIS A O 1
ATOM 1172 N N . HIS A 1 148 ? 7.996 4.739 -11.883 1.00 94.19 148 HIS A N 1
ATOM 1173 C CA . HIS A 1 148 ? 6.611 4.601 -11.460 1.00 94.19 148 HIS A CA 1
ATOM 1174 C C . HIS A 1 148 ? 6.404 3.317 -10.663 1.00 94.19 148 HIS A C 1
ATOM 1176 O O . HIS A 1 148 ? 6.935 2.272 -11.039 1.00 94.19 148 HIS A O 1
ATOM 1182 N N . ILE A 1 149 ? 5.625 3.395 -9.586 1.00 93.62 149 ILE A N 1
ATOM 1183 C CA . ILE A 1 149 ? 5.165 2.230 -8.825 1.00 93.62 149 ILE A CA 1
ATOM 1184 C C . ILE A 1 149 ? 3.640 2.233 -8.855 1.00 93.62 149 ILE A C 1
ATOM 1186 O O . ILE A 1 149 ? 3.010 3.175 -8.383 1.00 93.62 149 ILE A O 1
ATOM 1190 N N . GLU A 1 150 ? 3.042 1.173 -9.380 1.00 92.31 150 GLU A N 1
ATOM 1191 C CA . GLU A 1 150 ? 1.595 1.027 -9.486 1.00 92.31 150 GLU A CA 1
ATOM 1192 C C . GLU A 1 150 ? 1.112 -0.138 -8.622 1.00 92.31 150 GLU A C 1
ATOM 1194 O O . GLU A 1 150 ? 1.360 -1.305 -8.926 1.00 92.31 150 GLU A O 1
ATOM 1199 N N . PHE A 1 151 ? 0.354 0.163 -7.570 1.00 89.88 151 PHE A N 1
ATOM 1200 C CA . PHE A 1 151 ? -0.404 -0.823 -6.804 1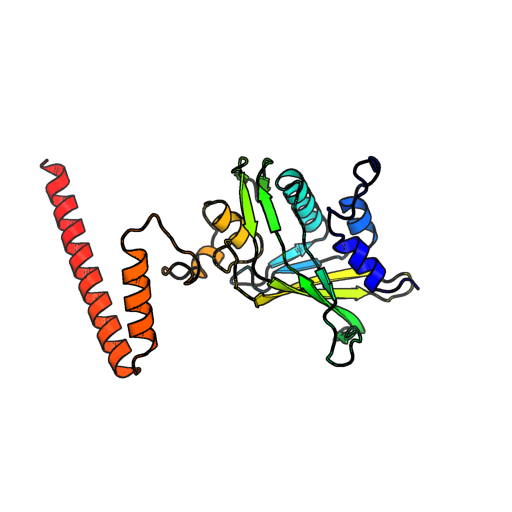.00 89.88 151 PHE A CA 1
ATOM 1201 C C . PHE A 1 151 ? -1.686 -1.163 -7.571 1.00 89.88 151 PHE A C 1
ATOM 1203 O O . PHE A 1 151 ? -2.742 -0.544 -7.388 1.00 89.88 151 PHE A O 1
ATOM 1210 N N . SER A 1 152 ? -1.579 -2.138 -8.472 1.00 84.31 152 SER A N 1
ATOM 1211 C CA . SER A 1 152 ? -2.546 -2.355 -9.548 1.00 84.31 152 SER A CA 1
ATOM 1212 C C . SER A 1 152 ? -3.827 -3.044 -9.080 1.00 84.31 152 SER A C 1
ATOM 1214 O O . SER A 1 152 ? -4.926 -2.532 -9.294 1.00 84.31 152 SER A O 1
ATOM 1216 N N . LYS A 1 153 ? -3.712 -4.190 -8.392 1.00 82.00 153 LYS A N 1
ATOM 1217 C CA . LYS A 1 153 ? -4.881 -4.971 -7.946 1.00 82.00 15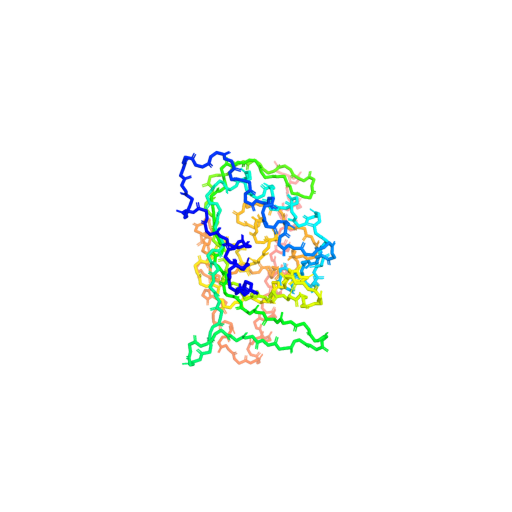3 LYS A CA 1
ATOM 1218 C C . LYS A 1 153 ? -4.605 -5.854 -6.734 1.00 82.00 153 LYS A C 1
ATOM 1220 O O . LYS A 1 153 ? -3.491 -6.338 -6.554 1.00 82.00 153 LYS A O 1
ATOM 1225 N N . VAL A 1 154 ? -5.664 -6.191 -6.001 1.00 82.69 154 VAL A N 1
ATOM 1226 C CA . VAL A 1 154 ? -5.661 -7.318 -5.058 1.00 82.69 154 VAL A CA 1
ATOM 1227 C C . VAL A 1 154 ? -5.751 -8.634 -5.829 1.00 82.69 154 VAL A C 1
ATOM 1229 O O . VAL A 1 154 ? -6.625 -8.801 -6.681 1.00 82.69 154 VAL A O 1
ATOM 1232 N N . ILE A 1 155 ? -4.865 -9.580 -5.519 1.00 82.00 155 ILE A N 1
ATOM 1233 C CA . ILE A 1 155 ? -4.867 -10.924 -6.118 1.00 82.00 155 ILE A CA 1
ATOM 1234 C C . ILE A 1 155 ? -5.338 -12.013 -5.155 1.00 82.00 155 ILE A C 1
ATOM 1236 O O . ILE A 1 155 ? -5.778 -13.069 -5.604 1.00 82.00 155 ILE A O 1
ATOM 1240 N N . ASP A 1 156 ? -5.247 -11.773 -3.847 1.00 81.19 156 ASP A N 1
ATOM 1241 C CA . ASP A 1 156 ? -5.649 -12.730 -2.820 1.00 81.19 156 ASP A CA 1
ATOM 1242 C C . ASP A 1 156 ? -6.145 -11.988 -1.575 1.00 81.19 156 ASP A C 1
ATOM 1244 O O . ASP A 1 156 ? -5.393 -11.261 -0.928 1.00 81.19 156 ASP A O 1
ATOM 1248 N N . MET A 1 157 ? -7.424 -12.181 -1.253 1.00 79.88 157 MET A N 1
ATOM 1249 C CA . MET A 1 157 ? -8.075 -11.607 -0.071 1.00 79.88 157 MET A CA 1
ATOM 1250 C C . MET A 1 157 ? -8.024 -12.552 1.138 1.00 79.88 157 MET A C 1
ATOM 1252 O O . MET A 1 157 ? -8.553 -12.228 2.199 1.00 79.88 157 MET A O 1
ATOM 1256 N N . GLN A 1 158 ? -7.435 -13.744 1.028 1.00 77.88 158 GLN A N 1
ATOM 1257 C CA . GLN A 1 158 ? -7.416 -14.673 2.154 1.00 77.88 158 GLN A CA 1
ATOM 1258 C C . GLN A 1 158 ? -6.557 -14.144 3.308 1.00 77.88 158 GLN A C 1
ATOM 1260 O O . GLN A 1 158 ? -5.471 -13.612 3.110 1.00 77.88 158 GLN A O 1
ATOM 1265 N N . ALA A 1 159 ? -7.056 -14.341 4.533 1.00 73.62 159 ALA A N 1
ATOM 1266 C CA . ALA A 1 159 ? -6.350 -14.057 5.784 1.00 73.62 159 ALA A CA 1
ATOM 1267 C C . ALA A 1 159 ? -5.898 -12.593 5.997 1.00 73.62 159 ALA A C 1
ATOM 1269 O O . ALA A 1 159 ? -4.974 -12.355 6.773 1.00 73.62 159 ALA A O 1
ATOM 1270 N N . ASN A 1 160 ? -6.574 -11.618 5.377 1.00 84.38 160 ASN A N 1
ATOM 1271 C CA . ASN A 1 160 ? -6.383 -10.199 5.693 1.00 84.38 160 ASN A CA 1
ATOM 1272 C C . ASN A 1 160 ? -7.270 -9.745 6.866 1.00 84.38 160 ASN A C 1
ATOM 1274 O O . ASN A 1 160 ? -8.277 -10.379 7.191 1.00 84.38 160 ASN A O 1
ATOM 1278 N N . ASN A 1 161 ? -6.907 -8.627 7.494 1.00 84.81 161 ASN A N 1
ATOM 1279 C CA . ASN A 1 161 ? -7.729 -7.968 8.515 1.00 84.81 161 ASN A CA 1
ATOM 1280 C C . ASN A 1 161 ? -7.969 -6.475 8.247 1.00 84.81 161 ASN A C 1
ATOM 1282 O O . ASN A 1 161 ? -8.398 -5.739 9.137 1.00 84.81 161 ASN A O 1
ATOM 1286 N N . THR A 1 162 ? -7.725 -6.046 7.013 1.00 85.06 162 THR A N 1
ATOM 1287 C CA . THR A 1 162 ? -7.923 -4.676 6.530 1.00 85.06 162 THR A CA 1
ATOM 1288 C C . THR A 1 162 ? -9.290 -4.484 5.877 1.00 85.06 162 THR A C 1
ATOM 1290 O O . THR A 1 162 ? -9.564 -3.442 5.290 1.00 85.06 162 THR A O 1
ATOM 1293 N N . GLY A 1 163 ? -10.166 -5.484 5.992 1.00 74.12 163 GLY A N 1
ATOM 1294 C CA . GLY A 1 163 ? -11.513 -5.434 5.446 1.00 74.12 163 GLY A CA 1
ATOM 1295 C C . GLY A 1 163 ? -11.531 -5.505 3.921 1.00 74.12 163 GLY A C 1
ATOM 1296 O O . GLY A 1 163 ? -12.328 -4.817 3.291 1.00 74.12 163 GLY A O 1
ATOM 1297 N N . ASP A 1 164 ? -10.621 -6.295 3.346 1.00 77.00 164 ASP A N 1
ATOM 1298 C CA . ASP A 1 164 ? -10.375 -6.416 1.903 1.00 77.00 164 ASP A CA 1
ATOM 1299 C C . ASP A 1 164 ? -9.922 -5.102 1.229 1.00 77.00 164 ASP A C 1
ATOM 1301 O O . ASP A 1 164 ? -9.790 -5.038 0.006 1.00 77.00 164 ASP A O 1
ATOM 1305 N N . LEU A 1 165 ? -9.640 -4.059 2.018 1.00 78.75 165 LEU A N 1
ATOM 1306 C CA . LEU A 1 165 ? -9.089 -2.794 1.547 1.00 78.75 165 LEU A CA 1
ATOM 1307 C C . LEU A 1 165 ? -7.558 -2.824 1.566 1.00 78.75 165 LEU A C 1
ATOM 1309 O O . LEU A 1 165 ? -6.931 -3.455 2.421 1.00 78.75 165 LEU A O 1
ATOM 1313 N N . ALA A 1 166 ? -6.968 -2.067 0.650 1.00 81.00 166 ALA A N 1
ATOM 1314 C CA . ALA A 1 166 ? -5.532 -1.848 0.547 1.00 81.00 166 ALA A CA 1
ATOM 1315 C C . ALA A 1 166 ? -5.148 -0.405 0.908 1.00 81.00 166 ALA A C 1
ATOM 1317 O O . ALA A 1 166 ? -6.021 0.442 1.128 1.00 81.00 166 ALA A O 1
ATOM 1318 N N . GLY A 1 167 ? -3.843 -0.127 0.979 1.00 82.00 167 GLY A N 1
ATOM 1319 C CA . GLY A 1 167 ? -3.302 1.202 1.268 1.00 82.00 167 GLY A CA 1
ATOM 1320 C C . GLY A 1 167 ? -3.840 1.831 2.561 1.00 82.00 167 GLY A C 1
ATOM 1321 O O . GLY A 1 167 ? -4.140 1.151 3.547 1.00 82.00 167 GLY A O 1
ATOM 1322 N N . VAL A 1 168 ? -3.985 3.158 2.560 1.00 83.38 168 VAL A N 1
ATOM 1323 C CA . VAL A 1 168 ? -4.442 3.910 3.740 1.00 83.38 168 VAL A CA 1
ATOM 1324 C C . VAL A 1 168 ? -5.845 3.503 4.224 1.00 83.38 168 VAL A C 1
ATOM 1326 O O . VAL A 1 168 ? -6.019 3.343 5.432 1.00 83.38 168 VAL A O 1
ATOM 1329 N N . PRO A 1 169 ? -6.857 3.291 3.363 1.00 82.38 169 PRO A N 1
ATOM 1330 C CA . PRO A 1 169 ? -8.169 2.854 3.841 1.00 82.38 169 PRO A CA 1
ATOM 1331 C C . PRO A 1 169 ? -8.123 1.518 4.593 1.00 82.38 169 PRO A C 1
ATOM 1333 O O . PRO A 1 169 ? -8.740 1.395 5.651 1.00 82.38 169 PRO A O 1
ATOM 1336 N N . GLY A 1 170 ? -7.339 0.551 4.104 1.00 85.06 170 GLY A N 1
ATOM 1337 C CA . GLY A 1 170 ? -7.135 -0.727 4.792 1.00 85.06 170 GLY A CA 1
ATOM 1338 C C . GLY A 1 170 ? -6.410 -0.589 6.128 1.00 85.06 170 GLY A C 1
ATOM 1339 O O . GLY A 1 170 ? -6.802 -1.215 7.118 1.00 85.06 170 GLY A O 1
ATOM 1340 N N . LEU A 1 171 ? -5.413 0.295 6.183 1.00 88.69 171 LEU A N 1
ATOM 1341 C CA . LEU A 1 171 ? -4.705 0.662 7.409 1.00 88.69 171 LEU A CA 1
ATOM 1342 C C . LEU A 1 171 ? -5.673 1.216 8.465 1.00 88.69 171 LEU A C 1
ATOM 1344 O O . LEU A 1 171 ? -5.736 0.708 9.585 1.00 88.69 171 LEU A O 1
ATOM 1348 N N . LEU A 1 172 ? -6.474 2.219 8.098 1.00 87.31 172 LEU A N 1
ATOM 1349 C CA . LEU A 1 172 ? -7.444 2.847 8.998 1.00 87.31 172 LEU A CA 1
ATOM 1350 C C . LEU A 1 172 ? -8.511 1.848 9.463 1.00 87.31 172 LEU A C 1
ATOM 1352 O O . LEU A 1 172 ? -8.815 1.799 10.658 1.00 87.31 172 LEU A O 1
ATOM 1356 N N . PHE A 1 173 ? -9.010 0.992 8.564 1.00 86.25 173 PHE A N 1
ATOM 1357 C CA . PHE A 1 173 ? -9.962 -0.066 8.909 1.00 86.25 173 PHE A CA 1
ATOM 1358 C C . PHE A 1 173 ? -9.409 -1.004 9.991 1.00 86.25 173 PHE A C 1
ATOM 1360 O O . PHE A 1 173 ? -10.034 -1.183 11.042 1.00 86.25 173 PHE A O 1
ATOM 1367 N N . ALA A 1 174 ? -8.210 -1.560 9.782 1.00 88.31 174 ALA A N 1
ATOM 1368 C CA . ALA A 1 174 ? -7.588 -2.490 10.727 1.00 88.31 174 ALA A CA 1
ATOM 1369 C C . ALA A 1 174 ? -7.332 -1.834 12.097 1.00 88.31 174 ALA A C 1
ATOM 1371 O O . ALA A 1 174 ? -7.528 -2.435 13.165 1.00 88.31 174 ALA A O 1
ATOM 1372 N N . LEU A 1 175 ? -6.977 -0.548 12.088 1.00 87.12 175 LEU A N 1
ATOM 1373 C CA . LEU A 1 175 ? -6.771 0.251 13.293 1.00 87.12 175 LEU A CA 1
ATOM 1374 C C . LEU A 1 175 ? -8.073 0.713 13.963 1.00 87.12 175 LEU A C 1
ATOM 1376 O O . LEU A 1 175 ? -8.017 1.272 15.057 1.00 87.12 175 LEU A O 1
ATOM 1380 N N . SER A 1 176 ? -9.240 0.385 13.400 1.00 85.69 176 SER A N 1
ATOM 1381 C CA . SER A 1 176 ? -10.557 0.842 13.865 1.00 85.69 176 SER A CA 1
ATOM 1382 C C . SER A 1 176 ? -10.679 2.367 13.883 1.00 85.69 176 SER A C 1
ATOM 1384 O O . SER A 1 176 ? -11.209 2.949 14.831 1.00 85.69 176 SER A O 1
ATOM 1386 N N . ARG A 1 177 ? -10.166 3.011 12.833 1.00 84.69 177 ARG A N 1
ATOM 1387 C CA . ARG A 1 177 ? -10.308 4.443 12.577 1.00 84.69 177 ARG A CA 1
ATOM 1388 C C . ARG A 1 177 ? -11.345 4.697 11.483 1.00 84.69 177 ARG A C 1
ATOM 1390 O O . ARG A 1 177 ? -11.549 3.832 10.630 1.00 84.69 177 ARG A O 1
ATOM 1397 N N . PRO A 1 178 ? -12.025 5.856 11.513 1.00 80.62 178 PRO A N 1
ATOM 1398 C CA . PRO A 1 178 ? -12.893 6.262 10.419 1.00 80.62 178 PRO A CA 1
ATOM 1399 C C . PRO A 1 178 ? -12.120 6.282 9.098 1.00 80.62 178 PRO A C 1
ATOM 1401 O O . PRO A 1 178 ? -10.980 6.733 9.048 1.00 80.62 178 PRO A O 1
ATOM 1404 N N . ILE A 1 179 ? -12.746 5.795 8.030 1.00 78.94 179 ILE A N 1
ATOM 1405 C CA . ILE A 1 179 ? -12.171 5.855 6.685 1.00 78.94 179 ILE A CA 1
ATOM 1406 C C . ILE A 1 179 ? -12.681 7.132 6.015 1.00 78.94 179 ILE A C 1
ATOM 1408 O O . ILE A 1 179 ? -13.901 7.338 5.982 1.00 78.94 179 ILE A O 1
ATOM 1412 N N . PRO A 1 180 ? -11.801 7.984 5.468 1.00 69.56 180 PRO A N 1
ATOM 1413 C CA . PRO A 1 180 ? -12.232 9.195 4.789 1.00 69.56 180 PRO A CA 1
ATOM 1414 C C . PRO A 1 180 ? -13.019 8.859 3.507 1.00 69.56 180 PRO A C 1
ATOM 1416 O O . PRO A 1 180 ? -12.721 7.875 2.816 1.00 69.56 180 PRO A O 1
ATOM 1419 N N . PRO A 1 181 ? -14.023 9.673 3.139 1.00 63.50 181 PRO A N 1
ATOM 1420 C CA . PRO A 1 181 ? -14.591 9.631 1.799 1.00 63.50 181 PRO A CA 1
ATOM 1421 C C . PRO A 1 181 ? -13.497 9.872 0.740 1.00 63.50 181 PRO A C 1
ATOM 1423 O O . PRO A 1 181 ? -12.568 10.636 0.995 1.00 63.50 181 PRO A O 1
ATOM 1426 N N . PRO A 1 182 ? -13.583 9.256 -0.452 1.00 63.72 182 PRO A N 1
ATOM 1427 C CA . PRO A 1 182 ? -14.703 8.454 -0.930 1.00 63.72 182 PRO A CA 1
ATOM 1428 C C . PRO A 1 182 ? -14.542 6.940 -0.677 1.00 63.72 182 PRO A C 1
ATOM 1430 O O . PRO A 1 182 ? -15.430 6.170 -1.035 1.00 63.72 182 PRO A O 1
ATOM 1433 N N . ALA A 1 183 ? -13.455 6.489 -0.034 1.00 59.53 183 ALA A N 1
ATOM 1434 C CA . ALA A 1 183 ? -13.219 5.066 0.248 1.00 59.53 183 ALA A CA 1
ATOM 1435 C C . ALA A 1 183 ? -14.270 4.449 1.186 1.00 59.53 183 ALA A C 1
ATOM 1437 O O . ALA A 1 183 ? -14.609 3.273 1.053 1.00 59.53 183 ALA A O 1
ATOM 1438 N N . SER A 1 184 ? -14.868 5.252 2.068 1.00 55.75 184 SER A N 1
ATOM 1439 C CA . SER A 1 184 ? -16.022 4.842 2.878 1.00 55.75 184 SER A CA 1
ATOM 1440 C C . SER A 1 184 ? -17.243 4.407 2.054 1.00 55.75 184 SER A C 1
ATOM 1442 O O . SER A 1 184 ? -18.070 3.664 2.572 1.00 55.75 184 SER A O 1
ATOM 1444 N N . HIS A 1 185 ? -17.355 4.808 0.779 1.00 54.59 185 HIS A N 1
ATOM 1445 C CA . HIS A 1 185 ? -18.417 4.355 -0.128 1.00 54.59 185 HIS A CA 1
ATOM 1446 C C . HIS A 1 185 ? -18.119 3.000 -0.795 1.00 54.59 185 HIS A C 1
ATOM 1448 O O . HIS A 1 185 ? -19.046 2.375 -1.308 1.00 54.59 185 HIS A O 1
ATOM 1454 N N . ILE A 1 186 ? -16.855 2.544 -0.803 1.00 53.94 186 ILE A N 1
ATOM 1455 C CA . ILE A 1 186 ? -16.467 1.211 -1.317 1.00 53.94 186 ILE A CA 1
ATOM 1456 C C . ILE A 1 186 ? -16.840 0.129 -0.319 1.00 53.94 186 ILE A C 1
ATOM 1458 O O . ILE A 1 186 ? -17.253 -0.964 -0.711 1.00 53.94 186 ILE A O 1
ATOM 1462 N N . LEU A 1 187 ? -16.714 0.438 0.972 1.00 48.56 187 LEU A N 1
ATOM 1463 C CA . LEU A 1 187 ? -17.301 -0.390 2.004 1.00 48.56 187 LEU A CA 1
ATOM 1464 C C . LEU A 1 187 ? -18.814 -0.357 1.804 1.00 48.56 187 LEU A C 1
ATOM 1466 O O . LEU A 1 187 ? -19.507 0.565 2.231 1.00 48.56 187 LEU A O 1
ATOM 1470 N N . SER A 1 188 ? -19.331 -1.385 1.132 1.00 42.25 188 SER A N 1
ATOM 1471 C CA . SER A 1 188 ? -20.738 -1.734 1.227 1.00 42.25 188 SER A CA 1
ATOM 1472 C C . SER A 1 188 ? -21.139 -1.659 2.702 1.00 42.25 188 SER A C 1
ATOM 1474 O O . SER A 1 188 ? -20.360 -2.001 3.591 1.00 42.25 188 SER A O 1
ATOM 1476 N N . THR A 1 189 ? -22.379 -1.269 2.989 1.00 41.19 189 THR A N 1
ATOM 1477 C CA . THR A 1 189 ? -22.950 -1.345 4.349 1.00 41.19 189 THR A CA 1
ATOM 1478 C C . THR A 1 189 ? -22.928 -2.769 4.931 1.00 41.19 189 THR A C 1
ATOM 1480 O O . THR A 1 189 ? -23.306 -2.985 6.082 1.00 41.19 189 THR A O 1
ATOM 1483 N N . VAL A 1 190 ? -22.476 -3.744 4.141 1.00 39.41 190 VAL A N 1
ATOM 1484 C CA . VAL A 1 190 ? -22.171 -5.110 4.526 1.00 39.41 190 VAL A CA 1
ATOM 1485 C C . VAL A 1 190 ? -20.664 -5.224 4.808 1.00 39.41 190 VAL A C 1
ATOM 1487 O O . VAL A 1 190 ? -19.872 -5.031 3.884 1.00 39.41 190 VAL A O 1
ATOM 1490 N N . PRO A 1 191 ? -20.243 -5.556 6.044 1.00 40.69 191 PRO A N 1
ATOM 1491 C CA . PRO A 1 191 ? -18.840 -5.826 6.331 1.00 40.69 191 PRO A CA 1
ATOM 1492 C C . PRO A 1 191 ? -18.311 -6.939 5.410 1.00 40.69 191 PRO A C 1
ATOM 1494 O O . PRO A 1 191 ? -19.080 -7.825 5.017 1.00 40.69 191 PRO A O 1
ATOM 1497 N N . PRO A 1 192 ? -17.014 -6.908 5.062 1.00 45.31 192 PRO A N 1
ATOM 1498 C CA . PRO A 1 192 ? -16.399 -7.922 4.218 1.00 45.31 192 PRO A CA 1
ATOM 1499 C C . PRO A 1 192 ? -16.693 -9.311 4.781 1.00 45.31 192 PRO A C 1
ATOM 1501 O O . PRO A 1 192 ? -16.620 -9.544 5.989 1.00 45.31 192 PRO A O 1
ATOM 1504 N N . TYR A 1 193 ? -17.061 -10.237 3.895 1.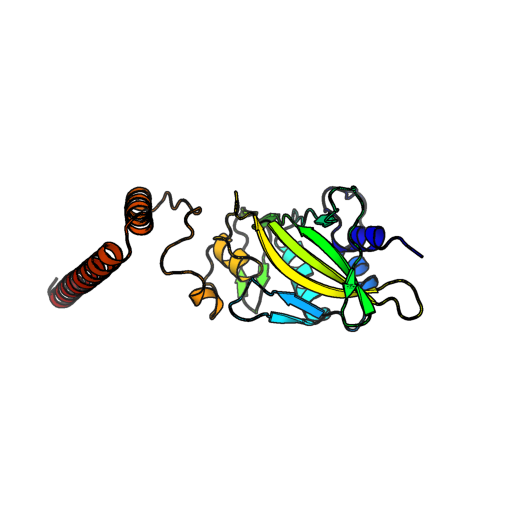00 40.31 193 TYR A N 1
ATOM 1505 C CA . TYR A 1 193 ? -17.520 -11.594 4.219 1.00 40.31 193 TYR A CA 1
ATOM 1506 C C . TYR A 1 193 ? -16.533 -12.384 5.110 1.00 40.31 193 TYR A C 1
ATOM 1508 O O . TYR A 1 193 ? -16.907 -13.367 5.753 1.00 40.31 193 TYR A O 1
ATOM 1516 N N . THR A 1 194 ? -15.274 -11.948 5.143 1.00 42.41 194 THR A N 1
ATOM 1517 C CA . THR A 1 194 ? -14.126 -12.530 5.845 1.00 42.41 194 THR A CA 1
ATOM 1518 C C . THR A 1 194 ? -13.854 -11.911 7.220 1.00 42.41 194 THR A C 1
ATOM 1520 O O . THR A 1 194 ? -13.214 -12.557 8.052 1.00 42.41 194 THR A O 1
ATOM 1523 N N . ALA A 1 195 ? -14.360 -10.709 7.512 1.00 48.56 195 ALA A N 1
ATOM 1524 C CA . ALA A 1 195 ? -14.166 -10.061 8.804 1.00 48.56 195 ALA A CA 1
ATOM 1525 C C . ALA A 1 195 ? -15.191 -10.599 9.807 1.00 48.56 195 ALA A C 1
ATOM 1527 O O . ALA A 1 195 ? -16.276 -10.046 9.971 1.00 48.56 195 ALA A O 1
ATOM 1528 N N . ALA A 1 196 ? -14.858 -11.711 10.464 1.00 49.09 196 ALA A N 1
ATOM 1529 C CA . ALA A 1 196 ? -15.668 -12.246 11.548 1.00 49.09 196 ALA A CA 1
ATOM 1530 C C . ALA A 1 196 ? -15.777 -11.220 12.686 1.00 49.09 196 ALA A C 1
ATOM 1532 O O . ALA A 1 196 ? -14.849 -11.069 13.484 1.00 49.09 196 ALA A O 1
ATOM 1533 N N . ASP A 1 197 ? -16.912 -10.526 12.785 1.00 53.59 197 ASP A N 1
ATOM 1534 C CA . ASP A 1 197 ? -17.201 -9.714 13.961 1.00 53.59 197 ASP A CA 1
ATOM 1535 C C . ASP A 1 197 ? -17.763 -10.607 15.067 1.00 53.59 197 ASP A C 1
ATOM 1537 O O . ASP A 1 197 ? -18.969 -10.781 15.225 1.00 53.59 197 ASP A O 1
ATOM 1541 N N . ASN A 1 198 ? -16.861 -11.200 15.849 1.00 53.97 198 ASN A N 1
ATOM 1542 C CA . ASN A 1 198 ? -17.227 -12.038 16.993 1.00 53.97 198 ASN A CA 1
ATOM 1543 C C . ASN A 1 198 ? -17.906 -11.252 18.131 1.00 53.97 198 ASN A C 1
ATOM 1545 O O . ASN A 1 198 ? -18.350 -11.865 19.101 1.00 53.97 198 ASN A O 1
ATOM 1549 N N . ARG A 1 199 ? -17.972 -9.914 18.045 1.00 51.69 199 ARG A N 1
ATOM 1550 C CA . ARG A 1 199 ? -18.696 -9.062 19.004 1.00 51.69 199 ARG A CA 1
ATOM 1551 C C . ARG A 1 199 ? -20.146 -8.833 18.590 1.00 51.69 199 ARG A C 1
ATOM 1553 O O . ARG A 1 199 ? -20.950 -8.421 19.421 1.00 51.69 199 ARG A O 1
ATOM 1560 N N . ASP A 1 200 ? -20.486 -9.123 17.339 1.00 53.53 200 ASP A N 1
ATOM 1561 C CA . ASP A 1 200 ? -21.847 -9.088 16.839 1.00 53.53 200 ASP A CA 1
ATOM 1562 C C . ASP A 1 200 ? -22.514 -10.465 17.034 1.00 53.53 200 ASP A C 1
ATOM 1564 O O . ASP A 1 200 ? -22.221 -11.408 16.287 1.00 53.53 200 ASP A O 1
ATOM 1568 N N . PRO A 1 201 ? -23.455 -10.609 17.989 1.00 59.41 201 PRO A N 1
ATOM 1569 C CA . PRO A 1 201 ? -24.117 -11.888 18.248 1.00 59.41 201 PRO A CA 1
ATOM 1570 C C . PRO A 1 201 ? -24.907 -12.404 17.035 1.00 59.41 201 PRO A C 1
ATOM 1572 O O . PRO A 1 201 ? -25.200 -13.596 16.951 1.00 59.41 201 PRO A O 1
ATOM 1575 N N . ASN A 1 202 ? -25.209 -11.533 16.066 1.00 55.66 202 ASN A N 1
ATOM 1576 C CA . ASN A 1 202 ? -25.993 -11.854 14.881 1.00 55.66 202 ASN A CA 1
ATOM 1577 C C . ASN A 1 202 ? -25.144 -12.036 13.613 1.00 55.66 202 ASN A C 1
ATOM 1579 O O . ASN A 1 202 ? -25.706 -12.294 12.546 1.00 55.66 202 ASN A O 1
ATOM 1583 N N . PHE A 1 203 ? -23.810 -11.958 13.692 1.00 55.84 203 PHE A N 1
ATOM 1584 C CA . PHE A 1 203 ? -22.933 -12.002 12.513 1.00 55.84 203 PHE A CA 1
ATOM 1585 C C . PHE A 1 203 ? -23.133 -13.284 11.691 1.00 55.84 203 PHE A C 1
ATOM 1587 O O . PHE A 1 203 ? -23.328 -13.248 10.474 1.00 55.84 203 PHE A O 1
ATOM 1594 N N . LYS A 1 204 ? -23.183 -14.438 12.372 1.00 56.94 204 LYS A N 1
ATOM 1595 C CA . LYS A 1 204 ? -23.411 -15.747 11.734 1.00 56.94 204 LYS A CA 1
ATOM 1596 C C . LYS A 1 204 ? -24.753 -15.811 11.001 1.00 56.94 204 LYS A C 1
ATOM 1598 O O . LYS A 1 204 ? -24.816 -16.360 9.901 1.00 56.94 204 LYS A O 1
ATOM 1603 N N . LEU A 1 205 ? -25.800 -15.226 11.585 1.00 61.06 205 LEU A N 1
ATOM 1604 C CA . LEU A 1 205 ? -27.134 -15.174 10.991 1.00 61.06 205 LEU A CA 1
ATOM 1605 C C . LEU A 1 205 ? -27.147 -14.266 9.754 1.00 61.06 205 LEU A C 1
ATOM 1607 O O . LEU A 1 205 ? -27.636 -14.675 8.702 1.00 61.06 205 LEU A O 1
ATOM 1611 N N . ARG A 1 206 ? -26.530 -13.079 9.834 1.00 60.03 206 ARG A N 1
ATOM 1612 C CA . ARG A 1 206 ? -26.404 -12.146 8.700 1.00 60.03 206 ARG A CA 1
ATOM 1613 C C . ARG A 1 206 ? -25.699 -12.783 7.503 1.00 60.03 206 ARG A C 1
ATOM 1615 O O . ARG A 1 206 ? -26.196 -12.701 6.381 1.00 60.03 206 ARG A O 1
ATOM 1622 N N . ILE A 1 207 ? -24.589 -13.480 7.743 1.00 58.22 207 ILE A N 1
ATOM 1623 C CA . ILE A 1 207 ? -23.842 -14.179 6.689 1.00 58.22 207 ILE A CA 1
ATOM 1624 C C . ILE A 1 207 ? -24.656 -15.336 6.090 1.00 58.22 207 ILE A C 1
ATOM 1626 O O . ILE A 1 207 ? -24.613 -15.553 4.877 1.00 58.22 207 ILE A O 1
ATOM 1630 N N . GLN A 1 208 ? -25.419 -16.081 6.897 1.00 60.94 208 GLN A N 1
ATOM 1631 C CA . GLN A 1 208 ? -26.295 -17.143 6.389 1.00 60.94 208 GLN A CA 1
ATOM 1632 C C . GLN A 1 208 ? -27.415 -16.596 5.499 1.00 60.94 208 GLN A C 1
ATOM 1634 O O . GLN A 1 208 ? -27.631 -17.130 4.409 1.00 60.94 208 GLN A O 1
ATOM 1639 N N . VAL A 1 209 ? -28.073 -15.512 5.916 1.00 61.81 209 VAL A N 1
ATOM 1640 C CA . VAL A 1 209 ? -29.103 -14.832 5.115 1.00 61.81 209 VAL A CA 1
ATOM 1641 C C . VAL A 1 209 ? -28.503 -14.320 3.806 1.00 61.81 209 VAL A C 1
ATOM 1643 O O . VAL A 1 209 ? -29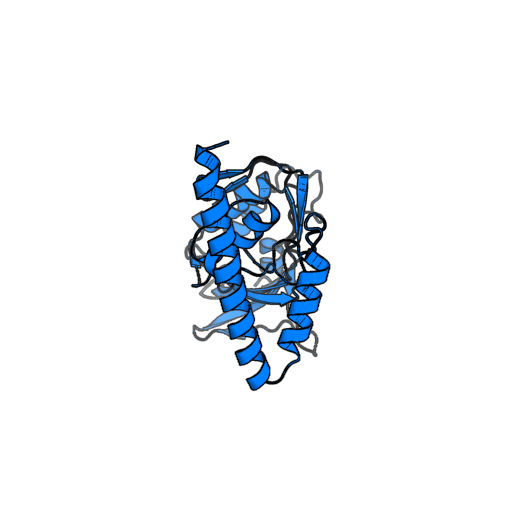.032 -14.603 2.734 1.00 61.81 209 VAL A O 1
ATOM 1646 N N . PHE A 1 210 ? -27.342 -13.665 3.860 1.00 63.25 210 PHE A N 1
ATOM 1647 C CA . PHE A 1 210 ? -26.649 -13.178 2.667 1.00 63.25 210 PHE A CA 1
ATOM 1648 C C . PHE A 1 210 ? -26.325 -14.306 1.672 1.00 63.25 210 PHE A C 1
ATOM 1650 O O . PHE A 1 210 ? -26.643 -14.203 0.487 1.00 63.25 210 PHE A O 1
ATOM 1657 N N . LYS A 1 211 ? -25.783 -15.438 2.148 1.00 60.88 211 LYS A N 1
ATOM 1658 C CA . LYS A 1 211 ? -25.525 -16.625 1.310 1.00 60.88 211 LYS A CA 1
ATOM 1659 C C . LYS A 1 211 ? -26.787 -17.164 0.647 1.00 60.88 211 LYS A C 1
ATOM 1661 O O . LYS A 1 211 ? -26.730 -17.597 -0.502 1.00 60.88 211 LYS A O 1
ATOM 1666 N N . GLN A 1 212 ? -27.906 -17.177 1.369 1.00 65.19 212 GLN A N 1
ATOM 1667 C CA . GLN A 1 212 ? -29.183 -17.619 0.816 1.00 65.19 212 GLN A CA 1
ATOM 1668 C C . GLN A 1 212 ? -29.676 -16.663 -0.272 1.00 65.19 212 GLN A C 1
ATOM 1670 O O . GLN A 1 212 ? -30.150 -17.135 -1.297 1.00 65.19 212 GLN A O 1
ATOM 1675 N N . ILE A 1 213 ? -29.500 -15.349 -0.104 1.00 60.69 213 ILE A N 1
ATOM 1676 C CA . ILE A 1 213 ? -29.882 -14.338 -1.102 1.00 60.69 213 ILE A CA 1
ATOM 1677 C C . ILE A 1 213 ? -29.042 -14.470 -2.380 1.00 60.69 213 ILE A C 1
ATOM 1679 O O . ILE A 1 213 ? -29.592 -14.496 -3.480 1.00 60.69 213 ILE A O 1
ATOM 1683 N N . CYS A 1 214 ? -27.718 -14.605 -2.258 1.00 60.31 214 CYS A N 1
ATOM 1684 C CA . CYS A 1 214 ? -26.821 -14.704 -3.415 1.00 60.31 214 CYS A CA 1
ATOM 1685 C C . CYS A 1 214 ? -27.047 -15.964 -4.265 1.00 60.31 214 CYS A C 1
ATOM 1687 O O . CYS A 1 214 ? -26.721 -15.959 -5.448 1.00 60.31 214 CYS A O 1
ATOM 1689 N N . ARG A 1 215 ? -27.604 -17.032 -3.679 1.00 70.56 215 ARG A N 1
ATOM 1690 C CA . ARG A 1 215 ? -27.887 -18.306 -4.362 1.00 70.56 215 ARG A CA 1
ATOM 1691 C C . ARG A 1 215 ? -29.238 -18.347 -5.083 1.00 70.56 215 ARG A C 1
ATOM 1693 O O . ARG A 1 215 ? -29.503 -19.329 -5.769 1.00 70.56 215 ARG A O 1
ATOM 1700 N N . ARG A 1 216 ? -30.100 -17.340 -4.915 1.00 72.00 216 ARG A N 1
ATOM 1701 C CA . ARG A 1 216 ? -31.436 -17.322 -5.529 1.00 72.00 216 ARG A CA 1
ATOM 1702 C C . ARG A 1 216 ? -31.435 -16.729 -6.940 1.00 72.00 216 ARG A C 1
ATOM 1704 O O . ARG A 1 216 ? -30.538 -15.973 -7.309 1.00 72.00 216 ARG A O 1
ATOM 1711 N N . VAL A 1 217 ? -32.458 -17.079 -7.717 1.00 73.69 217 VAL A N 1
ATOM 1712 C CA . VAL A 1 217 ? -32.716 -16.547 -9.066 1.00 73.69 217 VAL A CA 1
ATOM 1713 C C . VAL A 1 217 ? -33.153 -15.078 -8.986 1.00 73.69 217 VAL A C 1
ATOM 1715 O O . VAL A 1 217 ? -33.646 -14.627 -7.953 1.00 73.69 217 VAL A O 1
ATOM 1718 N N . ASP A 1 218 ? -32.974 -14.304 -10.056 1.00 73.75 218 ASP A N 1
ATOM 1719 C CA . ASP A 1 218 ? -33.123 -12.840 -9.997 1.00 73.75 218 ASP A CA 1
ATOM 1720 C C . ASP A 1 218 ? -34.536 -12.352 -9.629 1.00 73.75 218 ASP A C 1
ATOM 1722 O O . ASP A 1 218 ? -34.671 -11.321 -8.965 1.00 73.75 218 ASP A O 1
ATOM 1726 N N . ALA A 1 219 ? -35.580 -13.120 -9.957 1.00 68.69 219 ALA A N 1
ATOM 1727 C CA . ALA A 1 219 ? -36.955 -12.832 -9.536 1.00 68.69 219 ALA A CA 1
ATOM 1728 C C . ALA A 1 219 ? -37.120 -12.862 -8.001 1.00 68.69 219 ALA A C 1
ATOM 1730 O O . ALA A 1 219 ? -37.739 -11.972 -7.415 1.00 68.69 219 ALA A O 1
ATOM 1731 N N . ASP A 1 220 ? -36.487 -13.825 -7.330 1.00 70.00 220 ASP A N 1
ATOM 1732 C CA . ASP A 1 220 ? -36.523 -13.945 -5.870 1.00 70.00 220 ASP A CA 1
ATOM 1733 C C . ASP A 1 220 ? -35.701 -12.848 -5.188 1.00 70.00 220 ASP A C 1
ATOM 1735 O O . ASP A 1 220 ? -36.049 -12.390 -4.098 1.00 70.00 220 ASP A O 1
ATOM 1739 N N . LYS A 1 221 ? -34.608 -12.397 -5.821 1.00 69.25 221 LYS A N 1
ATOM 1740 C CA . LYS A 1 221 ? -33.805 -11.274 -5.313 1.00 69.25 221 LYS A CA 1
ATOM 1741 C C . LYS A 1 221 ? -34.618 -9.982 -5.278 1.00 69.25 221 LYS A C 1
ATOM 1743 O O . LYS A 1 221 ? -34.426 -9.184 -4.362 1.00 69.25 221 LYS A O 1
ATOM 1748 N N . LEU A 1 222 ? -35.521 -9.773 -6.240 1.00 73.50 222 LEU A N 1
ATOM 1749 C CA . LEU A 1 222 ? -36.407 -8.608 -6.264 1.00 73.50 222 LEU A CA 1
ATOM 1750 C C . LEU A 1 222 ? -37.406 -8.640 -5.098 1.00 73.50 222 LEU A C 1
ATOM 1752 O O . LEU A 1 222 ? -37.517 -7.653 -4.374 1.00 73.50 222 LEU A O 1
ATOM 1756 N N . GLN A 1 223 ? -38.056 -9.783 -4.855 1.00 71.81 223 GLN A N 1
ATOM 1757 C CA . GLN A 1 223 ? -38.940 -9.952 -3.692 1.00 71.81 223 GLN A CA 1
ATOM 1758 C C . GLN A 1 223 ? -38.194 -9.774 -2.364 1.00 71.81 223 GLN A C 1
ATOM 1760 O O . GLN A 1 223 ? -38.697 -9.124 -1.451 1.00 71.81 223 GLN A O 1
ATOM 1765 N N . LEU A 1 224 ? -36.970 -10.292 -2.259 1.00 67.56 224 LEU A N 1
ATOM 1766 C CA . LEU A 1 224 ? -36.122 -10.104 -1.079 1.00 67.56 224 LEU A CA 1
ATOM 1767 C C . LEU A 1 224 ? -35.732 -8.640 -0.856 1.00 67.56 224 LEU A C 1
ATOM 1769 O O . LEU A 1 224 ? -35.758 -8.172 0.278 1.00 67.56 224 LEU A O 1
ATOM 1773 N N . ARG A 1 225 ? -35.404 -7.894 -1.918 1.00 71.56 225 ARG A N 1
ATOM 1774 C CA . ARG A 1 225 ? -35.156 -6.444 -1.825 1.00 71.56 225 ARG A CA 1
ATOM 1775 C C . ARG A 1 225 ? -36.389 -5.688 -1.334 1.00 71.56 225 ARG A C 1
ATOM 1777 O O . ARG A 1 225 ? -36.236 -4.761 -0.538 1.00 71.56 225 ARG A O 1
ATOM 1784 N N . GLN A 1 226 ? -37.578 -6.099 -1.773 1.00 72.88 226 GLN A N 1
ATOM 1785 C CA . GLN A 1 226 ? -38.835 -5.520 -1.309 1.00 72.88 226 GLN A CA 1
ATOM 1786 C C . GLN A 1 226 ? -39.034 -5.790 0.189 1.00 72.88 226 GLN A C 1
ATOM 1788 O O . GLN A 1 226 ? -39.166 -4.846 0.958 1.00 72.88 226 GLN A O 1
ATOM 1793 N N . LEU A 1 227 ? -38.894 -7.047 0.624 1.00 70.56 227 LEU A N 1
ATOM 1794 C CA . LEU A 1 227 ? -38.982 -7.438 2.038 1.00 70.56 227 LEU A CA 1
ATOM 1795 C C . LEU A 1 227 ? -37.987 -6.686 2.935 1.00 70.56 227 LEU A C 1
ATOM 1797 O O . LEU A 1 227 ? -38.354 -6.224 4.011 1.00 70.56 227 LEU A O 1
ATOM 1801 N N . ILE A 1 228 ? -36.732 -6.535 2.496 1.00 73.31 228 ILE A N 1
ATOM 1802 C CA . ILE A 1 228 ? -35.712 -5.775 3.237 1.00 73.31 228 ILE A CA 1
ATOM 1803 C C . ILE A 1 228 ? -36.106 -4.297 3.343 1.00 73.31 228 ILE A C 1
ATOM 1805 O O . ILE A 1 228 ? -35.928 -3.682 4.395 1.00 73.31 228 ILE A O 1
ATOM 1809 N N . THR A 1 229 ? -36.639 -3.720 2.265 1.00 75.44 229 THR A N 1
ATOM 1810 C CA . THR A 1 229 ? -37.129 -2.334 2.260 1.00 75.44 229 THR A CA 1
ATOM 1811 C C . THR A 1 229 ? -38.279 -2.158 3.246 1.00 75.44 229 THR A C 1
ATOM 1813 O O . THR A 1 229 ? -38.248 -1.227 4.050 1.00 75.44 229 THR A O 1
ATOM 1816 N N . ASP A 1 230 ? -39.239 -3.078 3.239 1.00 75.88 230 ASP A N 1
ATOM 1817 C CA . ASP A 1 230 ? -40.404 -3.034 4.121 1.00 75.88 230 ASP A CA 1
ATOM 1818 C C . ASP A 1 230 ? -39.984 -3.154 5.597 1.00 75.88 230 ASP A C 1
ATOM 1820 O O . ASP A 1 230 ? -40.380 -2.332 6.424 1.00 75.88 230 ASP A O 1
ATOM 1824 N N . GLN A 1 231 ? -39.079 -4.088 5.915 1.00 73.56 231 GLN A N 1
ATOM 1825 C CA . GLN A 1 231 ? -38.511 -4.233 7.262 1.00 73.56 231 GLN A CA 1
ATOM 1826 C C . GLN A 1 231 ? -37.737 -2.992 7.716 1.00 73.56 231 GLN A C 1
ATOM 1828 O O . GLN A 1 231 ? -37.809 -2.602 8.881 1.00 73.56 231 GLN A O 1
ATOM 1833 N N . LYS A 1 232 ? -36.996 -2.340 6.812 1.00 76.44 232 LYS A N 1
ATOM 1834 C CA . LYS A 1 232 ? -36.288 -1.093 7.125 1.00 76.44 232 LYS A CA 1
ATOM 1835 C C . LYS A 1 232 ? -37.270 0.018 7.505 1.00 76.44 232 LYS A C 1
ATOM 1837 O O . LYS A 1 232 ? -37.016 0.751 8.458 1.00 76.44 232 LYS A O 1
ATOM 1842 N N . VAL A 1 233 ? -38.382 0.138 6.776 1.00 82.38 233 VAL A N 1
ATOM 1843 C CA . VAL A 1 233 ? -39.442 1.115 7.073 1.00 82.38 233 VAL A CA 1
ATOM 1844 C C . VAL A 1 233 ? -40.099 0.811 8.419 1.00 82.38 233 VAL A C 1
ATOM 1846 O O . VAL A 1 233 ? -40.328 1.724 9.208 1.00 82.38 233 VAL A O 1
ATOM 1849 N N . GLU A 1 234 ? -40.374 -0.458 8.707 1.00 78.62 234 GLU A N 1
ATOM 1850 C CA . GLU A 1 234 ? -40.956 -0.886 9.980 1.00 78.62 234 GLU A CA 1
ATOM 1851 C C . GLU A 1 234 ? -40.036 -0.581 11.173 1.00 78.62 234 GLU A C 1
ATOM 1853 O O . GLU A 1 234 ? -40.465 0.039 12.146 1.00 78.62 234 GLU A O 1
ATOM 1858 N N . LEU A 1 235 ? -38.747 -0.916 11.073 1.00 83.94 235 LEU A N 1
ATOM 1859 C CA . LEU A 1 235 ? -37.758 -0.594 12.107 1.00 83.94 235 LEU A CA 1
ATOM 1860 C C . LEU A 1 235 ? -37.623 0.912 12.332 1.00 83.94 235 LEU A C 1
ATOM 1862 O O . LEU A 1 235 ? -37.514 1.346 13.479 1.00 83.94 235 LEU A O 1
ATOM 1866 N N . GLN A 1 236 ? -37.668 1.713 11.264 1.00 81.44 236 GLN A N 1
ATOM 1867 C CA . GLN A 1 236 ? -37.649 3.168 11.393 1.00 81.44 236 GLN A CA 1
ATOM 1868 C C . GLN A 1 236 ? -38.870 3.668 12.173 1.00 81.44 236 GLN A C 1
ATOM 1870 O O . GLN A 1 236 ? -38.708 4.460 13.092 1.00 81.44 236 GLN A O 1
ATOM 1875 N N . ARG A 1 237 ? -40.070 3.140 11.897 1.00 83.25 237 ARG A N 1
ATOM 1876 C CA . ARG A 1 237 ? -41.285 3.491 12.656 1.00 83.25 237 ARG A CA 1
ATOM 1877 C C . ARG A 1 237 ? -41.165 3.137 14.136 1.00 83.25 237 ARG A C 1
ATOM 1879 O O . ARG A 1 237 ? -41.593 3.917 14.982 1.00 83.25 237 ARG A O 1
ATOM 1886 N N . HIS A 1 238 ? -40.583 1.984 14.462 1.00 81.00 238 HIS A N 1
ATOM 1887 C CA . HIS A 1 238 ? -40.325 1.616 15.855 1.00 81.00 238 HIS A CA 1
ATOM 1888 C C . HIS A 1 238 ? -39.328 2.563 16.522 1.00 81.00 238 HIS A C 1
ATOM 1890 O O . HIS A 1 238 ? -39.549 2.970 17.660 1.00 81.00 238 HIS A O 1
ATOM 1896 N N . LEU A 1 239 ? -38.260 2.948 15.821 1.00 83.38 239 LEU A N 1
ATOM 1897 C CA . LEU A 1 239 ? -37.290 3.919 16.322 1.00 83.38 239 LEU A CA 1
ATOM 1898 C C . LEU A 1 239 ? -37.940 5.291 16.554 1.00 83.38 239 LEU A C 1
ATOM 1900 O O . LEU A 1 239 ? -37.723 5.905 17.596 1.00 83.38 239 LEU A O 1
ATOM 1904 N N . ASP A 1 240 ? -38.768 5.748 15.615 1.00 83.56 240 ASP A N 1
ATOM 1905 C CA . ASP A 1 240 ? -39.505 7.009 15.710 1.00 83.56 240 ASP A CA 1
ATOM 1906 C C . ASP A 1 240 ? -40.468 6.990 16.903 1.00 83.56 240 ASP A C 1
ATOM 1908 O O . ASP A 1 240 ? -40.514 7.948 17.675 1.00 83.56 240 ASP A O 1
ATOM 1912 N N . TYR A 1 241 ? -41.172 5.873 17.113 1.00 86.31 241 TYR A N 1
ATOM 1913 C CA . TYR A 1 241 ? -42.018 5.665 18.288 1.00 86.31 241 TYR A CA 1
ATOM 1914 C C . TYR A 1 241 ? -41.212 5.730 19.591 1.00 86.31 241 TYR A C 1
ATOM 1916 O O . TYR A 1 241 ? -41.583 6.468 20.502 1.00 86.31 241 TYR A O 1
ATOM 1924 N N . LEU A 1 242 ? -40.086 5.011 19.672 1.00 86.31 242 LEU A N 1
ATOM 1925 C CA . LEU A 1 242 ? -39.205 5.027 20.844 1.00 86.31 242 LEU A CA 1
ATOM 1926 C C . LEU A 1 242 ? -38.670 6.436 21.136 1.00 86.31 242 LEU A C 1
ATOM 1928 O O . LEU A 1 242 ? -38.637 6.856 22.289 1.00 86.31 242 LEU A O 1
ATOM 1932 N N . ASN A 1 243 ? -38.297 7.189 20.102 1.00 81.94 243 ASN A N 1
ATOM 1933 C CA . ASN A 1 243 ? -37.844 8.571 20.243 1.00 81.94 243 ASN A CA 1
ATOM 1934 C C . ASN A 1 243 ? -38.970 9.507 20.699 1.00 81.94 243 ASN A C 1
ATOM 1936 O O . ASN A 1 243 ? -38.728 10.387 21.524 1.00 81.94 243 ASN A O 1
ATOM 1940 N N . ALA A 1 244 ? -40.193 9.308 20.203 1.00 82.75 244 ALA A N 1
ATOM 1941 C CA . ALA A 1 244 ? -41.353 10.097 20.600 1.00 82.75 244 ALA A CA 1
ATOM 1942 C C . ALA A 1 244 ? -41.696 9.903 22.085 1.00 82.75 244 ALA A C 1
ATOM 1944 O O . ALA A 1 244 ? -41.986 10.877 22.777 1.00 82.75 244 ALA A O 1
ATOM 1945 N N . ILE A 1 245 ? -41.609 8.670 22.595 1.00 88.00 245 ILE A N 1
ATOM 1946 C CA . ILE A 1 245 ? -41.873 8.380 24.012 1.00 88.00 245 ILE A CA 1
ATOM 1947 C C . ILE A 1 245 ? -40.689 8.714 24.930 1.00 88.00 245 ILE A C 1
ATOM 1949 O O . ILE A 1 245 ? -40.894 8.900 26.124 1.00 88.00 245 ILE A O 1
ATOM 1953 N N . ARG A 1 246 ? -39.465 8.852 24.396 1.00 76.94 246 ARG A N 1
ATOM 1954 C CA . ARG A 1 246 ? -38.251 9.173 25.174 1.00 76.94 246 ARG A CA 1
ATOM 1955 C C . ARG A 1 246 ? -38.346 10.493 25.941 1.00 76.94 246 ARG A C 1
ATOM 1957 O O . ARG A 1 246 ? -37.661 10.659 26.935 1.00 76.94 246 ARG A O 1
ATOM 1964 N N . ASN A 1 247 ? -39.173 11.430 25.483 1.00 67.81 247 ASN A N 1
ATOM 1965 C CA . ASN A 1 247 ? -39.399 12.704 26.174 1.00 67.81 247 ASN A CA 1
ATOM 1966 C C . ASN A 1 247 ? -40.414 12.599 27.331 1.00 67.81 247 ASN A C 1
ATOM 1968 O O . ASN A 1 247 ? -40.648 13.587 28.022 1.00 67.81 247 ASN A O 1
ATOM 1972 N N . TYR A 1 248 ? -41.030 11.428 27.517 1.00 68.25 248 TYR A N 1
ATOM 1973 C CA . TYR A 1 248 ? -42.049 11.148 28.533 1.00 68.25 248 TYR A CA 1
ATOM 1974 C C . TYR A 1 248 ? -41.594 10.107 29.575 1.00 68.25 248 TYR A C 1
ATOM 1976 O O . TYR A 1 248 ? -42.383 9.743 30.447 1.00 68.25 248 TYR A O 1
ATOM 1984 N N . CYS A 1 249 ? -40.354 9.619 29.485 1.00 52.78 249 CYS A N 1
ATOM 1985 C CA . CYS A 1 249 ? -39.705 8.720 30.445 1.00 52.78 249 CYS A CA 1
ATOM 1986 C C . CYS A 1 249 ? -38.456 9.398 31.008 1.00 52.78 249 CYS A C 1
ATOM 1988 O O . CYS A 1 249 ? -38.207 9.227 32.220 1.00 52.78 249 CYS A O 1
#

pLDDT: mean 77.81, std 14.12, range [39.41, 96.44]

Organism: Guillardia theta (strain CCMP2712) (NCBI:txid905079)

Radius of gyration: 22.85 Å; chains: 1; bounding box: 66×36×54 Å